Protein AF-A0A365N4B1-F1 (afdb_monomer_lite)

pLDDT: mean 78.3, std 15.32, range [31.58, 97.0]

Radius of gyration: 23.4 Å; chains: 1; bounding box: 69×42×75 Å

Organism: Gibberella intermedia (NCBI:txid948311)

Structure (mmCIF, N/CA/C/O backbone):
data_AF-A0A365N4B1-F1
#
_entry.id   AF-A0A365N4B1-F1
#
loop_
_atom_site.group_PDB
_atom_site.id
_atom_site.type_symbol
_atom_site.label_atom_id
_atom_site.label_alt_id
_atom_site.label_comp_id
_atom_site.label_asym_id
_atom_site.label_entity_id
_atom_site.label_seq_id
_atom_site.pdbx_PDB_ins_code
_atom_site.Cartn_x
_atom_site.Cartn_y
_atom_site.Cartn_z
_atom_site.occupancy
_atom_site.B_iso_or_equiv
_atom_site.auth_seq_id
_atom_site.auth_comp_id
_atom_site.auth_asym_id
_atom_site.auth_atom_id
_atom_site.pdbx_PDB_model_num
ATOM 1 N N . MET A 1 1 ? 46.846 -11.591 -18.114 1.00 37.56 1 MET A N 1
ATOM 2 C CA . MET A 1 1 ? 45.787 -10.660 -17.683 1.00 37.56 1 MET A CA 1
ATOM 3 C C . MET A 1 1 ? 44.815 -11.480 -16.876 1.00 37.56 1 MET A C 1
ATOM 5 O O . MET A 1 1 ? 44.072 -12.260 -17.460 1.00 37.56 1 MET A O 1
ATOM 9 N N . ASP A 1 2 ? 44.918 -11.393 -15.555 1.00 31.58 2 ASP A N 1
ATOM 10 C CA . ASP A 1 2 ? 44.015 -12.100 -14.660 1.00 31.58 2 ASP A CA 1
ATOM 11 C C . ASP A 1 2 ? 42.599 -11.583 -14.878 1.00 31.58 2 ASP A C 1
ATOM 13 O O . ASP A 1 2 ? 42.337 -10.380 -14.804 1.00 31.58 2 ASP A O 1
ATOM 17 N N . ALA A 1 3 ? 41.700 -12.505 -15.210 1.00 41.34 3 ALA A N 1
ATOM 18 C CA . ALA A 1 3 ? 40.280 -12.244 -15.245 1.00 41.34 3 ALA A CA 1
ATOM 19 C C . ALA A 1 3 ? 39.868 -11.837 -13.829 1.00 41.34 3 ALA A C 1
ATOM 21 O O . ALA A 1 3 ? 39.711 -12.684 -12.950 1.00 41.34 3 ALA A O 1
ATOM 22 N N . VAL A 1 4 ? 39.733 -10.529 -13.600 1.00 43.59 4 VAL A N 1
ATOM 23 C CA . VAL A 1 4 ? 39.029 -9.999 -12.437 1.00 43.59 4 VAL A CA 1
ATOM 24 C C . VAL A 1 4 ? 37.691 -10.717 -12.424 1.00 43.59 4 VAL A C 1
ATOM 26 O O . VAL A 1 4 ? 36.878 -10.553 -13.334 1.00 43.59 4 VAL A O 1
ATOM 29 N N . LEU A 1 5 ? 37.504 -11.585 -11.436 1.00 43.28 5 LEU A N 1
ATOM 30 C CA . LEU A 1 5 ? 36.258 -12.286 -11.206 1.00 43.28 5 LEU A CA 1
ATOM 31 C C . LEU A 1 5 ? 35.250 -11.205 -10.818 1.00 43.28 5 LEU A C 1
ATOM 33 O O . LEU A 1 5 ? 35.145 -10.832 -9.651 1.00 43.28 5 LEU A O 1
ATOM 37 N N . VAL A 1 6 ? 34.596 -10.607 -11.816 1.00 56.00 6 VAL A N 1
ATOM 38 C CA . VAL A 1 6 ? 33.588 -9.575 -11.595 1.00 56.00 6 VAL A CA 1
ATOM 39 C C . VAL A 1 6 ? 32.489 -10.247 -10.793 1.00 56.00 6 VAL A C 1
ATOM 41 O O . VAL A 1 6 ? 31.736 -11.080 -11.304 1.00 56.00 6 VAL A O 1
ATOM 44 N N . ARG A 1 7 ? 32.459 -9.951 -9.493 1.00 67.06 7 ARG A N 1
ATOM 45 C CA . ARG A 1 7 ? 31.455 -10.471 -8.579 1.00 67.06 7 ARG A CA 1
ATOM 46 C C . ARG A 1 7 ? 30.110 -9.967 -9.081 1.00 67.06 7 ARG A C 1
ATOM 48 O O . ARG A 1 7 ? 29.818 -8.781 -8.958 1.00 67.06 7 ARG A O 1
ATOM 55 N N . ARG A 1 8 ? 29.323 -10.859 -9.685 1.00 76.62 8 ARG A N 1
ATOM 56 C CA . ARG A 1 8 ? 27.976 -10.516 -10.142 1.00 76.62 8 ARG A CA 1
ATOM 57 C C . ARG A 1 8 ? 27.141 -10.064 -8.943 1.00 76.62 8 ARG A C 1
ATOM 59 O O . ARG A 1 8 ? 27.204 -10.688 -7.880 1.00 76.62 8 ARG A O 1
ATOM 66 N N . ILE A 1 9 ? 26.387 -8.991 -9.128 1.00 79.75 9 ILE A N 1
ATOM 67 C CA . ILE A 1 9 ? 25.544 -8.353 -8.112 1.00 79.75 9 ILE A CA 1
ATOM 68 C C . ILE A 1 9 ? 24.080 -8.755 -8.306 1.00 79.75 9 ILE A C 1
ATOM 70 O O . ILE A 1 9 ? 23.677 -9.144 -9.401 1.00 79.75 9 ILE A O 1
ATOM 74 N N . MET A 1 10 ? 23.269 -8.680 -7.253 1.00 77.94 10 MET A N 1
ATOM 75 C CA . MET A 1 10 ? 21.819 -8.870 -7.383 1.00 77.94 10 MET A CA 1
ATOM 76 C C . MET A 1 10 ? 21.198 -7.688 -8.142 1.00 77.94 10 MET A C 1
ATOM 78 O O . MET A 1 10 ? 21.725 -6.579 -8.089 1.00 77.94 10 MET A O 1
ATOM 82 N N . SER A 1 11 ? 20.067 -7.895 -8.822 1.00 76.19 11 SER A N 1
ATOM 83 C CA . SER A 1 11 ? 19.410 -6.844 -9.623 1.00 76.19 11 SER A CA 1
ATOM 84 C C . SER A 1 11 ? 19.110 -5.570 -8.825 1.00 76.19 11 SER A C 1
ATOM 86 O O . SER A 1 11 ? 19.412 -4.476 -9.284 1.00 76.19 11 SER A O 1
ATOM 88 N N . HIS A 1 12 ? 18.601 -5.702 -7.597 1.00 72.44 12 HIS A N 1
ATOM 89 C CA . HIS A 1 12 ? 18.324 -4.565 -6.713 1.00 72.44 12 HIS A CA 1
ATOM 90 C C . HIS A 1 12 ? 19.597 -3.831 -6.259 1.00 72.44 12 HIS A C 1
ATOM 92 O O . HIS A 1 12 ? 19.533 -2.674 -5.864 1.00 72.44 12 HIS A O 1
ATOM 98 N N . GLN A 1 13 ? 20.770 -4.471 -6.323 1.00 78.12 13 GLN A N 1
ATOM 99 C CA . GLN A 1 13 ? 22.031 -3.833 -5.937 1.00 78.12 13 GLN A CA 1
ATOM 100 C C . GLN A 1 13 ? 22.579 -2.914 -7.025 1.00 78.12 13 GLN A C 1
ATOM 102 O O . GLN A 1 13 ? 23.412 -2.066 -6.723 1.00 78.12 13 GLN A O 1
ATOM 107 N N . VAL A 1 14 ? 22.115 -3.060 -8.270 1.00 77.44 14 VAL A N 1
ATOM 108 C CA . VAL A 1 14 ? 22.527 -2.222 -9.407 1.00 77.44 14 VAL A CA 1
ATOM 109 C C . VAL A 1 14 ? 22.299 -0.746 -9.104 1.00 77.44 14 VAL A C 1
ATOM 111 O O . VAL A 1 14 ? 23.121 0.091 -9.462 1.00 77.44 14 VAL A O 1
ATOM 114 N N . PHE A 1 15 ? 21.238 -0.440 -8.361 1.00 74.00 15 PHE A N 1
ATOM 115 C CA . PHE A 1 15 ? 20.851 0.927 -8.041 1.00 74.00 15 PHE A CA 1
ATOM 116 C C . PHE A 1 15 ? 21.789 1.622 -7.054 1.00 74.00 15 PHE A C 1
ATOM 118 O O . PHE A 1 15 ? 21.894 2.842 -7.074 1.00 74.00 15 PHE A O 1
ATOM 125 N N . PHE A 1 16 ? 22.567 0.870 -6.265 1.00 71.62 16 PHE A N 1
ATOM 126 C CA . PHE A 1 16 ? 23.657 1.456 -5.474 1.00 71.62 16 PHE A CA 1
ATOM 127 C C . PHE A 1 16 ? 24.816 1.959 -6.345 1.00 71.62 16 PHE A C 1
ATOM 129 O O . PHE A 1 16 ? 25.652 2.723 -5.868 1.00 71.62 16 PHE A O 1
ATOM 136 N N . PHE A 1 17 ? 24.883 1.530 -7.609 1.00 68.56 17 PHE A N 1
ATOM 137 C CA . PHE A 1 17 ? 25.895 1.958 -8.575 1.00 68.56 17 PHE A CA 1
ATOM 138 C C . PHE A 1 17 ? 25.378 3.036 -9.536 1.00 68.56 17 PHE A C 1
ATOM 140 O O . PHE A 1 17 ? 26.182 3.669 -10.219 1.00 68.56 17 PHE A O 1
ATOM 147 N N . THR A 1 18 ? 24.066 3.282 -9.571 1.00 67.19 18 THR A N 1
ATOM 148 C CA . THR A 1 18 ? 23.452 4.370 -10.337 1.00 67.19 18 THR A CA 1
ATOM 149 C C . THR A 1 18 ? 23.234 5.582 -9.435 1.00 67.19 18 THR A C 1
ATOM 151 O O . THR A 1 18 ? 22.136 5.813 -8.942 1.00 67.19 18 THR A O 1
ATOM 154 N N . ASP A 1 19 ? 24.300 6.340 -9.185 1.00 59.81 19 ASP A N 1
ATOM 155 C CA . ASP A 1 19 ? 24.202 7.668 -8.563 1.00 59.81 19 ASP A CA 1
ATOM 156 C C . ASP A 1 19 ? 23.613 8.675 -9.578 1.00 59.81 19 ASP A C 1
ATOM 158 O O . ASP A 1 19 ? 23.829 8.538 -10.789 1.00 59.81 19 ASP A O 1
ATOM 162 N N . ASP A 1 20 ? 22.965 9.743 -9.104 1.00 61.12 20 ASP A N 1
ATOM 163 C CA . ASP A 1 20 ? 22.425 10.861 -9.910 1.00 61.12 20 ASP A CA 1
ATOM 164 C C . ASP A 1 20 ? 23.502 11.586 -10.743 1.00 61.12 20 ASP A C 1
ATOM 166 O O . ASP A 1 20 ? 23.227 12.446 -11.585 1.00 61.12 20 ASP A O 1
ATOM 170 N N . LYS A 1 21 ? 24.770 11.223 -10.536 1.00 55.75 21 LYS A N 1
ATOM 171 C CA . LYS A 1 21 ? 25.913 11.648 -11.345 1.00 55.75 21 LYS A CA 1
ATOM 172 C C . LYS A 1 21 ? 25.878 11.100 -12.774 1.00 55.75 21 LYS A C 1
ATOM 174 O O . LYS A 1 21 ? 26.460 11.729 -13.661 1.00 55.75 21 LYS A O 1
ATOM 179 N N . PHE A 1 22 ? 25.204 9.976 -13.030 1.00 64.44 22 PHE A N 1
ATOM 180 C CA . PHE A 1 22 ? 25.040 9.437 -14.382 1.00 64.44 22 PHE A CA 1
ATOM 181 C C . PHE A 1 22 ? 23.903 10.165 -15.111 1.00 64.44 22 PHE A C 1
ATOM 183 O O . PHE A 1 22 ? 22.745 9.752 -15.098 1.00 64.44 22 PHE A O 1
ATOM 190 N N . LYS A 1 23 ? 24.251 11.277 -15.770 1.00 71.06 23 LYS A N 1
ATOM 191 C CA . LYS A 1 23 ? 23.331 12.106 -16.568 1.00 71.06 23 LYS A CA 1
ATOM 192 C C . LYS A 1 23 ? 23.014 11.475 -17.930 1.00 71.06 23 LYS A C 1
ATOM 194 O O . LYS A 1 23 ? 23.326 12.045 -18.976 1.00 71.06 23 LYS A O 1
ATOM 199 N N . CYS A 1 24 ? 22.435 10.280 -17.918 1.00 81.38 24 CYS A N 1
ATOM 200 C CA . CYS A 1 24 ? 21.959 9.608 -19.123 1.00 81.38 24 CYS A CA 1
ATOM 201 C C . CYS A 1 24 ? 20.791 10.382 -19.752 1.00 81.38 24 CYS A C 1
ATOM 203 O O . CYS A 1 24 ? 19.941 10.915 -19.042 1.00 81.38 24 CYS A O 1
ATOM 205 N N . SER A 1 25 ? 20.729 10.428 -21.086 1.00 84.06 25 SER A N 1
ATOM 206 C CA . SER A 1 25 ? 19.616 11.070 -21.802 1.00 84.06 25 SER A CA 1
ATOM 207 C C . SER A 1 25 ? 18.307 10.288 -21.677 1.00 84.06 25 SER A C 1
ATOM 209 O O . SER A 1 25 ? 17.237 10.887 -21.757 1.00 84.06 25 SER A O 1
ATOM 211 N N . ARG A 1 26 ? 18.390 8.966 -21.481 1.00 87.94 26 ARG A N 1
ATOM 212 C CA . ARG A 1 26 ? 17.247 8.083 -21.235 1.00 87.94 26 ARG A CA 1
ATOM 213 C C . ARG A 1 26 ? 17.421 7.391 -19.876 1.00 87.94 26 ARG A C 1
ATOM 215 O O . ARG A 1 26 ? 18.538 6.950 -19.587 1.00 87.94 26 ARG A O 1
ATOM 222 N N . PRO A 1 27 ? 16.377 7.286 -19.036 1.00 88.44 27 PRO A N 1
ATOM 223 C CA . PRO A 1 27 ? 16.503 6.673 -17.712 1.00 88.44 27 PRO A CA 1
ATOM 224 C C . PRO A 1 27 ? 16.974 5.211 -17.757 1.00 88.44 27 PRO A C 1
ATOM 226 O O . PRO A 1 27 ? 17.784 4.801 -16.929 1.00 88.44 27 PRO A O 1
ATOM 229 N N . GLU A 1 28 ? 16.532 4.438 -18.752 1.00 90.50 28 GLU A N 1
ATOM 230 C CA . GLU A 1 28 ? 16.897 3.029 -18.929 1.00 90.50 28 GLU A CA 1
ATOM 231 C C . GLU A 1 28 ? 18.404 2.808 -19.178 1.00 90.50 28 GLU A C 1
ATOM 233 O O . GLU A 1 28 ? 18.963 1.793 -18.750 1.00 90.50 28 GLU A O 1
ATOM 238 N N . ASP A 1 29 ? 19.102 3.789 -19.764 1.00 89.50 29 ASP A N 1
ATOM 239 C CA . ASP A 1 29 ? 20.543 3.702 -20.043 1.00 89.50 29 ASP A CA 1
ATOM 240 C C . ASP A 1 29 ? 21.393 3.651 -18.766 1.00 89.50 29 ASP A C 1
ATOM 242 O O . ASP A 1 29 ? 22.483 3.070 -18.780 1.00 89.50 29 ASP A O 1
ATOM 246 N N . LYS A 1 30 ? 20.883 4.186 -17.642 1.00 85.75 30 LYS A N 1
ATOM 247 C CA . LYS A 1 30 ? 21.542 4.092 -16.325 1.00 85.75 30 LYS A CA 1
ATOM 248 C C . LYS A 1 30 ? 21.751 2.631 -15.912 1.00 85.75 30 LYS A C 1
ATOM 250 O O . LYS A 1 30 ? 22.710 2.313 -15.216 1.00 85.75 30 LYS A O 1
ATOM 255 N N . ILE A 1 31 ? 20.867 1.740 -16.363 1.00 87.81 31 ILE A N 1
ATOM 256 C CA . ILE A 1 31 ? 20.860 0.319 -16.010 1.00 87.81 31 ILE A CA 1
ATOM 257 C C . ILE A 1 31 ? 21.409 -0.550 -17.138 1.00 87.81 31 ILE A C 1
ATOM 259 O O . ILE A 1 31 ? 22.093 -1.535 -16.861 1.00 87.81 31 ILE A O 1
ATOM 263 N N . TYR A 1 32 ? 21.170 -0.198 -18.405 1.00 90.19 32 TYR A N 1
ATOM 264 C CA . TYR A 1 32 ? 21.623 -0.997 -19.549 1.00 90.19 32 TYR A CA 1
ATOM 265 C C . TYR A 1 32 ? 23.134 -1.240 -19.571 1.00 90.19 32 TYR A C 1
ATOM 267 O O . TYR A 1 32 ? 23.562 -2.361 -19.855 1.00 90.19 32 TYR A O 1
ATOM 275 N N . GLY A 1 33 ? 23.941 -0.255 -19.167 1.00 84.12 33 GLY A N 1
ATOM 276 C CA . GLY A 1 33 ? 25.392 -0.426 -19.024 1.00 84.12 33 GLY A CA 1
ATOM 277 C C . GLY A 1 33 ? 25.817 -1.397 -17.911 1.00 84.12 33 GLY A C 1
ATOM 278 O O . GLY A 1 33 ? 26.946 -1.883 -17.917 1.00 84.12 33 GLY A O 1
ATOM 279 N N . LEU A 1 34 ? 24.920 -1.708 -16.972 1.00 85.88 34 LEU A N 1
ATOM 280 C CA . LEU A 1 34 ? 25.184 -2.525 -15.785 1.00 85.88 34 LEU A CA 1
ATOM 281 C C . LEU A 1 34 ? 24.572 -3.933 -15.872 1.00 85.88 34 LEU A C 1
ATOM 283 O O . LEU A 1 34 ? 24.912 -4.785 -15.051 1.00 85.88 34 LEU A O 1
ATOM 287 N N . LEU A 1 35 ? 23.737 -4.226 -16.880 1.00 88.00 35 LEU A N 1
ATOM 288 C CA . LEU A 1 35 ? 23.128 -5.553 -17.085 1.00 88.00 35 LEU A CA 1
ATOM 289 C C . LEU A 1 35 ? 24.138 -6.720 -17.070 1.00 88.00 35 LEU A C 1
ATOM 291 O O . LEU A 1 35 ? 23.807 -7.760 -16.492 1.00 88.00 35 LEU A O 1
ATOM 295 N N . PRO A 1 36 ? 25.365 -6.598 -17.633 1.00 87.19 36 PRO A N 1
ATOM 296 C CA . PRO A 1 36 ? 26.358 -7.676 -17.577 1.00 87.19 36 PRO A CA 1
ATOM 297 C C . PRO A 1 36 ? 26.852 -8.005 -16.160 1.00 87.19 36 PRO A C 1
ATOM 299 O O . PRO A 1 36 ? 27.373 -9.098 -15.930 1.00 87.19 36 PRO A O 1
ATOM 302 N N . LEU A 1 37 ? 26.703 -7.073 -15.213 1.00 85.38 37 LEU A N 1
ATOM 303 C CA . LEU A 1 37 ? 27.089 -7.253 -13.812 1.00 85.38 37 LEU A CA 1
ATOM 304 C C . LEU A 1 37 ? 26.010 -7.988 -13.010 1.00 85.38 37 LEU A C 1
ATOM 306 O O . LEU A 1 37 ? 26.301 -8.500 -11.930 1.00 85.38 37 LEU A O 1
ATOM 310 N N . ILE A 1 38 ? 24.778 -8.059 -13.518 1.00 86.31 38 ILE A N 1
ATOM 311 C CA . ILE A 1 38 ? 23.646 -8.658 -12.812 1.00 86.31 38 ILE A CA 1
ATOM 312 C C . ILE A 1 38 ? 23.759 -10.184 -12.825 1.00 86.31 38 ILE A C 1
ATOM 314 O O . ILE A 1 38 ? 23.953 -10.828 -13.860 1.00 86.31 38 ILE A O 1
ATOM 318 N N . LYS A 1 39 ? 23.586 -10.790 -11.650 1.00 86.31 39 LYS A N 1
ATOM 319 C CA . LYS A 1 39 ? 23.318 -12.217 -11.511 1.00 86.31 39 LYS A CA 1
ATOM 320 C C . LYS A 1 39 ? 21.830 -12.467 -11.768 1.00 86.31 39 LYS A C 1
ATOM 322 O O . LYS A 1 39 ? 21.017 -12.358 -10.855 1.00 86.31 39 LYS A O 1
ATOM 327 N N . TRP A 1 40 ? 21.500 -12.800 -13.010 1.00 83.50 40 TRP A N 1
ATOM 328 C CA . TRP A 1 40 ? 20.150 -13.200 -13.411 1.00 83.50 40 TRP A CA 1
ATOM 329 C C . TRP A 1 40 ? 19.747 -14.525 -12.756 1.00 83.50 40 TRP A C 1
ATOM 331 O O . TRP A 1 40 ? 20.593 -15.403 -12.554 1.00 83.50 40 TRP A O 1
ATOM 341 N N . ARG A 1 41 ? 18.467 -14.650 -12.397 1.00 79.31 41 ARG A N 1
ATOM 342 C CA . ARG A 1 41 ? 17.904 -15.869 -11.802 1.00 79.31 41 ARG A CA 1
ATOM 343 C C . ARG A 1 41 ? 17.859 -17.001 -12.831 1.00 79.31 41 ARG A C 1
ATOM 345 O O . ARG A 1 41 ? 17.562 -16.769 -14.000 1.00 79.31 41 ARG A O 1
ATOM 352 N N . ASP A 1 42 ? 18.084 -18.234 -12.380 1.00 71.12 42 ASP A N 1
ATOM 353 C CA . ASP A 1 42 ? 17.893 -19.418 -13.221 1.00 71.12 42 ASP A CA 1
ATOM 354 C C . ASP A 1 42 ? 16.443 -19.443 -13.746 1.00 71.12 42 ASP A C 1
ATOM 356 O O . ASP A 1 42 ? 15.495 -19.289 -12.972 1.00 71.12 42 ASP A O 1
ATOM 360 N N . ASN A 1 43 ? 16.278 -19.609 -15.062 1.00 72.19 43 ASN A N 1
ATOM 361 C CA . ASN A 1 43 ? 15.015 -19.517 -15.820 1.00 72.19 43 ASN A CA 1
ATOM 362 C C . ASN A 1 43 ? 14.487 -18.104 -16.135 1.00 72.19 43 ASN A C 1
ATOM 364 O O . ASN A 1 43 ? 13.451 -17.997 -16.787 1.00 72.19 43 ASN A O 1
ATOM 368 N N . PHE A 1 44 ? 15.195 -17.034 -15.762 1.00 74.31 44 PHE A N 1
ATOM 369 C CA . PHE A 1 44 ? 14.903 -15.682 -16.251 1.00 74.31 44 PHE A CA 1
ATOM 370 C C . PHE A 1 44 ? 15.978 -15.256 -17.256 1.00 74.31 44 PHE A C 1
ATOM 372 O O . PHE A 1 44 ? 17.145 -15.116 -16.876 1.00 74.31 44 PHE A O 1
ATOM 379 N N . PRO A 1 45 ? 15.635 -15.069 -18.546 1.00 77.00 45 PRO A N 1
ATOM 380 C CA . PRO A 1 45 ? 16.621 -14.657 -19.531 1.00 77.00 45 PRO A CA 1
ATOM 381 C C . PRO A 1 45 ? 17.164 -13.263 -19.182 1.00 77.00 45 PRO A C 1
ATOM 383 O O . PRO A 1 45 ? 16.398 -12.400 -18.746 1.00 77.00 45 PRO A O 1
ATOM 386 N N . PRO A 1 46 ? 18.469 -13.009 -19.393 1.00 83.19 46 PRO A N 1
ATOM 387 C CA . PRO A 1 46 ? 19.020 -11.672 -19.256 1.00 83.19 46 PRO A CA 1
ATOM 388 C C . PRO A 1 46 ? 18.255 -10.675 -20.122 1.00 83.19 46 PRO A C 1
ATOM 390 O O . PRO A 1 46 ? 18.032 -10.918 -21.314 1.00 83.19 46 PRO A O 1
ATOM 393 N N . VAL A 1 47 ? 17.892 -9.540 -19.529 1.00 86.31 47 VAL A N 1
ATOM 394 C CA . VAL A 1 47 ? 17.256 -8.445 -20.264 1.00 86.31 47 VAL A CA 1
ATOM 395 C C . VAL A 1 47 ? 18.222 -7.930 -21.329 1.00 86.31 47 VAL A C 1
ATOM 397 O O . VAL A 1 47 ? 19.427 -7.812 -21.095 1.00 86.31 47 VAL A O 1
ATOM 400 N N . ARG A 1 48 ? 17.691 -7.620 -22.513 1.00 87.94 48 ARG A N 1
ATOM 401 C CA . ARG A 1 48 ? 18.429 -6.928 -23.574 1.00 87.94 48 ARG A CA 1
ATOM 402 C C . ARG A 1 48 ? 17.987 -5.464 -23.624 1.00 87.94 48 ARG A C 1
ATOM 404 O O . ARG A 1 48 ? 16.805 -5.208 -23.407 1.00 87.94 48 ARG A O 1
ATOM 411 N N . PRO A 1 49 ? 18.894 -4.520 -23.927 1.00 91.50 49 PRO A N 1
ATOM 412 C CA . PRO A 1 49 ? 18.516 -3.129 -24.148 1.00 91.50 49 PRO A CA 1
ATOM 413 C C . PRO A 1 49 ? 17.441 -3.002 -25.234 1.00 91.50 49 PRO A C 1
ATOM 415 O O . PRO A 1 49 ? 17.605 -3.532 -26.336 1.00 91.50 49 PRO A O 1
ATOM 418 N N . VAL A 1 50 ? 16.352 -2.304 -24.919 1.00 90.38 50 VAL A N 1
ATOM 419 C CA . VAL A 1 50 ? 15.230 -2.009 -25.820 1.00 90.38 50 VAL A CA 1
ATOM 420 C C . VAL A 1 50 ? 14.821 -0.546 -25.650 1.00 90.38 50 VAL A C 1
ATOM 422 O O . VAL A 1 50 ? 15.029 0.040 -24.600 1.00 90.38 50 VAL A O 1
ATOM 425 N N . TYR A 1 51 ? 14.267 0.079 -26.689 1.00 89.06 51 TYR A N 1
ATOM 426 C CA . TYR A 1 51 ? 14.115 1.543 -26.727 1.00 89.06 51 TYR A CA 1
ATOM 427 C C . TYR A 1 51 ? 12.746 2.016 -27.241 1.00 89.06 51 TYR A C 1
ATOM 429 O O . TYR A 1 51 ? 12.658 2.986 -27.997 1.00 89.06 51 TYR A O 1
ATOM 437 N N . HIS A 1 52 ? 11.672 1.339 -26.837 1.00 88.38 52 HIS A N 1
ATOM 438 C CA . HIS A 1 52 ? 10.288 1.743 -27.122 1.00 88.38 52 HIS A CA 1
ATOM 439 C C . HIS A 1 52 ? 9.692 2.576 -25.971 1.00 88.38 52 HIS A C 1
ATOM 441 O O . HIS A 1 52 ? 10.302 2.749 -24.919 1.00 88.38 52 HIS A O 1
ATOM 447 N N . ASN A 1 53 ? 8.465 3.072 -26.150 1.00 83.06 53 ASN A N 1
ATOM 448 C CA . ASN A 1 53 ? 7.805 4.003 -25.223 1.00 83.06 53 ASN A CA 1
ATOM 449 C C . ASN A 1 53 ? 7.545 3.454 -23.805 1.00 83.06 53 ASN A C 1
ATOM 451 O O . ASN A 1 53 ? 7.203 4.230 -22.920 1.00 83.06 53 ASN A O 1
ATOM 455 N N . ALA A 1 54 ? 7.664 2.141 -23.597 1.00 85.31 54 ALA A N 1
ATOM 456 C CA . ALA A 1 54 ? 7.449 1.471 -22.310 1.00 85.31 54 ALA A CA 1
ATOM 457 C C . ALA A 1 54 ? 8.736 0.841 -21.750 1.00 85.31 54 ALA A C 1
ATOM 459 O O . ALA A 1 54 ? 8.678 0.109 -20.768 1.00 85.31 54 ALA A O 1
ATOM 460 N N . ALA A 1 55 ? 9.896 1.109 -22.363 1.00 89.75 55 ALA A N 1
ATOM 461 C CA . ALA A 1 55 ? 11.144 0.410 -22.055 1.00 89.75 55 ALA A CA 1
ATOM 462 C C . ALA A 1 55 ? 11.544 0.512 -20.575 1.00 89.75 55 ALA A C 1
ATOM 464 O O . ALA A 1 55 ? 12.001 -0.469 -19.993 1.00 89.75 55 ALA A O 1
ATOM 465 N N . THR A 1 56 ? 11.334 1.671 -19.941 1.00 90.81 56 THR A N 1
ATOM 466 C CA . THR A 1 56 ? 11.584 1.850 -18.502 1.00 90.81 56 THR A CA 1
ATOM 467 C C . THR A 1 56 ? 10.643 1.002 -17.652 1.00 90.81 56 THR A C 1
ATOM 469 O O . THR A 1 56 ? 11.088 0.376 -16.694 1.00 90.81 56 THR A O 1
ATOM 472 N N . PHE A 1 57 ? 9.363 0.929 -18.017 1.00 89.50 57 PHE A N 1
ATOM 473 C CA . PHE A 1 57 ? 8.361 0.147 -17.298 1.00 89.50 57 PHE A CA 1
ATOM 474 C C . PHE A 1 57 ? 8.642 -1.357 -17.395 1.00 89.50 57 PHE A C 1
ATOM 476 O O . PHE A 1 57 ? 8.682 -2.044 -16.377 1.00 89.50 57 PHE A O 1
ATOM 483 N N . ASP A 1 58 ? 8.932 -1.856 -18.597 1.00 87.50 58 ASP A N 1
ATOM 484 C CA . ASP A 1 58 ? 9.265 -3.267 -18.817 1.00 87.50 58 ASP A CA 1
ATOM 485 C C . ASP A 1 58 ? 10.571 -3.658 -18.126 1.00 87.50 58 ASP A C 1
ATOM 487 O O . ASP A 1 58 ? 10.668 -4.727 -17.520 1.00 87.50 58 ASP A O 1
ATOM 491 N N . LEU A 1 59 ? 11.559 -2.760 -18.132 1.00 90.00 59 LEU A N 1
ATOM 492 C CA . LEU A 1 59 ? 12.792 -2.947 -17.381 1.00 90.00 59 LEU A CA 1
ATOM 493 C C . LEU A 1 59 ? 12.531 -3.001 -15.869 1.00 90.00 59 LEU A C 1
ATOM 495 O O . LEU A 1 59 ? 13.079 -3.874 -15.197 1.00 90.00 59 LEU A O 1
ATOM 499 N N . ALA A 1 60 ? 11.679 -2.125 -15.328 1.00 90.19 60 ALA A N 1
ATOM 500 C CA . ALA A 1 60 ? 11.306 -2.158 -13.916 1.00 90.19 60 ALA A CA 1
ATOM 501 C C . ALA A 1 60 ? 10.634 -3.484 -13.547 1.00 90.19 60 ALA A C 1
ATOM 503 O O . ALA A 1 60 ? 11.075 -4.141 -12.602 1.00 90.19 60 ALA A O 1
ATOM 504 N N . LYS A 1 61 ? 9.638 -3.923 -14.333 1.00 87.94 61 LYS A N 1
ATOM 505 C CA . LYS A 1 61 ? 8.985 -5.228 -14.153 1.00 87.94 61 LYS A CA 1
ATOM 506 C C . LYS A 1 61 ? 10.023 -6.349 -14.146 1.00 87.94 61 LYS A C 1
ATOM 508 O O . LYS A 1 61 ? 10.103 -7.095 -13.172 1.00 87.94 61 LYS A O 1
ATOM 513 N N . ALA A 1 62 ? 10.886 -6.412 -15.159 1.00 86.31 62 ALA A N 1
ATOM 514 C CA . ALA A 1 62 ? 11.897 -7.458 -15.284 1.00 86.31 62 ALA A CA 1
ATOM 515 C C . ALA A 1 62 ? 12.899 -7.492 -14.115 1.00 86.31 62 ALA A C 1
ATOM 517 O O . ALA A 1 62 ? 13.333 -8.576 -13.717 1.00 86.31 62 ALA A O 1
ATOM 518 N N . LEU A 1 63 ? 13.264 -6.333 -13.552 1.00 86.75 63 LEU A N 1
ATOM 519 C CA . LEU A 1 63 ? 14.169 -6.228 -12.401 1.00 86.75 63 LEU A CA 1
ATOM 520 C C . LEU A 1 63 ? 13.494 -6.629 -11.088 1.00 86.75 63 LEU A C 1
ATOM 522 O O . LEU A 1 63 ? 14.118 -7.336 -10.289 1.00 86.75 63 LEU A O 1
ATOM 526 N N . ILE A 1 64 ? 12.229 -6.237 -10.900 1.00 84.81 64 ILE A N 1
ATOM 527 C CA . ILE A 1 64 ? 11.378 -6.658 -9.778 1.00 84.81 64 ILE A CA 1
ATOM 528 C C . ILE A 1 64 ? 11.218 -8.190 -9.783 1.00 84.81 64 ILE A C 1
ATOM 530 O O . ILE A 1 64 ? 11.302 -8.820 -8.732 1.00 84.81 64 ILE A O 1
ATOM 534 N N . CYS A 1 65 ? 11.104 -8.806 -10.965 1.00 81.56 65 CYS A N 1
ATOM 535 C CA . CYS A 1 65 ? 10.957 -10.257 -11.137 1.00 81.56 65 CYS A CA 1
ATOM 536 C C . CYS A 1 65 ? 12.186 -11.093 -10.728 1.00 81.56 65 CYS A C 1
ATOM 538 O O . CYS A 1 65 ? 12.081 -12.312 -10.567 1.00 81.56 65 CYS A O 1
ATOM 540 N N . GLN A 1 66 ? 13.373 -10.489 -10.592 1.00 79.00 66 GLN A N 1
ATOM 541 C CA . GLN A 1 66 ? 14.624 -11.244 -10.408 1.00 79.00 66 GLN A CA 1
ATOM 542 C C . GLN A 1 66 ? 14.770 -11.910 -9.036 1.00 79.00 66 GLN A C 1
ATOM 544 O O . GLN A 1 66 ? 15.626 -12.779 -8.866 1.00 79.00 66 GLN A O 1
ATOM 549 N N . THR A 1 67 ? 13.972 -11.517 -8.046 1.00 74.25 67 THR A N 1
ATOM 550 C CA . THR A 1 67 ? 14.057 -12.055 -6.686 1.00 74.25 67 THR A CA 1
ATOM 551 C C . THR A 1 67 ? 12.667 -12.236 -6.088 1.00 74.25 67 THR A C 1
ATOM 553 O O . THR A 1 67 ? 11.786 -11.411 -6.291 1.00 74.25 67 THR A O 1
ATOM 556 N N . ASP A 1 68 ? 12.491 -13.304 -5.308 1.00 70.62 68 ASP A N 1
ATOM 557 C CA . ASP A 1 68 ? 11.292 -13.518 -4.474 1.00 70.62 68 ASP A CA 1
ATOM 558 C C . ASP A 1 68 ? 11.355 -12.704 -3.156 1.00 70.62 68 ASP A C 1
ATOM 560 O O . ASP A 1 68 ? 10.463 -12.722 -2.307 1.00 70.62 68 ASP A O 1
ATOM 564 N N . TRP A 1 69 ? 12.464 -11.998 -2.947 1.00 70.00 69 TRP A N 1
ATOM 565 C CA . TRP A 1 69 ? 12.770 -11.256 -1.733 1.00 70.00 69 TRP A CA 1
ATOM 566 C C . TRP A 1 69 ? 13.262 -9.879 -2.152 1.00 70.00 69 TRP A C 1
ATOM 568 O O . TRP A 1 69 ? 14.459 -9.692 -2.381 1.00 70.00 69 TRP A O 1
ATOM 578 N N . MET A 1 70 ? 12.323 -8.951 -2.329 1.00 77.50 70 MET A N 1
ATOM 579 C CA . MET A 1 70 ? 12.616 -7.541 -2.560 1.00 77.50 70 MET A CA 1
ATOM 580 C C . MET A 1 70 ? 11.935 -6.712 -1.477 1.00 77.50 70 MET A C 1
ATOM 582 O O . MET A 1 70 ? 10.745 -6.880 -1.204 1.00 77.50 70 MET A O 1
ATOM 586 N N . LYS A 1 71 ? 12.701 -5.838 -0.832 1.00 79.44 71 LYS A N 1
ATOM 587 C CA . LYS A 1 71 ? 12.179 -4.903 0.165 1.00 79.44 71 LYS A CA 1
ATOM 588 C C . LYS A 1 71 ? 11.450 -3.753 -0.540 1.00 79.44 71 LYS A C 1
ATOM 590 O O . LYS A 1 71 ? 11.876 -3.365 -1.625 1.00 79.44 71 LYS A O 1
ATOM 595 N N . PRO A 1 72 ? 10.433 -3.134 0.087 1.00 82.12 72 PRO A N 1
ATOM 596 C CA . PRO A 1 72 ? 9.740 -1.979 -0.488 1.00 82.12 72 PRO A CA 1
ATOM 597 C C . PRO A 1 72 ? 10.685 -0.879 -1.000 1.00 82.12 72 PRO A C 1
ATOM 599 O O . PRO A 1 72 ? 10.606 -0.504 -2.165 1.00 82.12 72 PRO A O 1
ATOM 602 N N . PHE A 1 73 ? 11.671 -0.480 -0.190 1.00 83.38 73 PHE A N 1
ATOM 603 C CA . PHE A 1 73 ? 12.702 0.496 -0.570 1.00 83.38 73 PHE A CA 1
ATOM 604 C C . PHE A 1 73 ? 13.485 0.121 -1.844 1.00 83.38 73 PHE A C 1
ATOM 606 O O . PHE A 1 73 ? 13.843 0.989 -2.630 1.00 83.38 73 PHE A O 1
ATOM 613 N N . GLU A 1 74 ? 13.750 -1.165 -2.090 1.00 85.38 74 GLU A N 1
ATOM 614 C CA . GLU A 1 74 ? 14.473 -1.594 -3.297 1.00 85.38 74 GLU A CA 1
ATOM 615 C C . GLU A 1 74 ? 13.619 -1.398 -4.558 1.00 85.38 74 GLU A C 1
ATOM 617 O O . GLU A 1 74 ? 14.150 -1.065 -5.617 1.00 85.38 74 GLU A O 1
ATOM 622 N N . ILE A 1 75 ? 12.295 -1.546 -4.434 1.00 86.81 75 ILE A N 1
ATOM 623 C CA . ILE A 1 75 ? 11.342 -1.246 -5.509 1.00 86.81 75 ILE A CA 1
ATOM 624 C C . ILE A 1 75 ? 11.287 0.263 -5.749 1.00 86.81 75 ILE A C 1
ATOM 626 O O . ILE A 1 75 ? 11.371 0.687 -6.897 1.00 86.81 75 ILE A O 1
ATOM 630 N N . GLU A 1 76 ? 11.229 1.081 -4.694 1.00 87.44 76 GLU A N 1
ATOM 631 C CA . GLU A 1 76 ? 11.315 2.545 -4.824 1.00 87.44 76 GLU A CA 1
ATOM 632 C C . GLU A 1 76 ? 12.612 2.969 -5.529 1.00 87.44 76 GLU A C 1
ATOM 634 O O . GLU A 1 76 ? 12.570 3.796 -6.437 1.00 87.44 76 GLU A O 1
ATOM 639 N N . CYS A 1 77 ? 13.756 2.348 -5.210 1.00 86.44 77 CYS A N 1
ATOM 640 C CA . CYS A 1 77 ? 15.015 2.603 -5.916 1.00 86.44 77 CYS A CA 1
ATOM 641 C C . CYS A 1 77 ? 14.940 2.273 -7.412 1.00 86.44 77 CYS A C 1
ATOM 643 O O . CYS A 1 77 ? 15.438 3.056 -8.222 1.00 86.44 77 CYS A O 1
ATOM 645 N N . ILE A 1 78 ? 14.316 1.145 -7.782 1.00 89.38 78 ILE A N 1
ATOM 646 C CA . ILE A 1 78 ? 14.097 0.773 -9.189 1.00 89.38 78 ILE A CA 1
ATOM 647 C C . ILE A 1 78 ? 13.298 1.863 -9.899 1.00 89.38 78 ILE A C 1
ATOM 649 O O . ILE A 1 78 ? 13.708 2.349 -10.955 1.00 89.38 78 ILE A O 1
ATOM 653 N N . LEU A 1 79 ? 12.159 2.245 -9.320 1.00 91.38 79 LEU A N 1
ATOM 654 C CA . LEU A 1 79 ? 11.259 3.214 -9.930 1.00 91.38 79 LEU A CA 1
ATOM 655 C C . LEU A 1 79 ? 11.908 4.598 -10.029 1.00 91.38 79 LEU A C 1
ATOM 657 O O . LEU A 1 79 ? 11.816 5.230 -11.079 1.00 91.38 79 LEU A O 1
ATOM 661 N N . ASN A 1 80 ? 12.613 5.035 -8.984 1.00 88.75 80 ASN A N 1
ATOM 662 C CA . ASN A 1 80 ? 13.294 6.325 -8.953 1.00 88.75 80 ASN A CA 1
ATOM 663 C C . ASN A 1 80 ? 14.408 6.404 -10.009 1.00 88.75 80 ASN A C 1
ATOM 665 O O . ASN A 1 80 ? 14.447 7.331 -10.816 1.00 88.75 80 ASN A O 1
ATOM 669 N N . ALA A 1 81 ? 15.272 5.387 -10.088 1.00 86.81 81 ALA A N 1
ATOM 670 C CA . ALA A 1 81 ? 16.357 5.362 -11.069 1.00 86.81 81 ALA A CA 1
ATOM 671 C C . ALA A 1 81 ? 15.844 5.393 -12.519 1.00 86.81 81 ALA A C 1
ATOM 673 O O . ALA A 1 81 ? 16.435 6.061 -13.374 1.00 86.81 81 ALA A O 1
ATOM 674 N N . LEU A 1 82 ? 14.723 4.712 -12.774 1.00 89.69 82 LEU A N 1
ATOM 675 C CA . LEU A 1 82 ? 14.048 4.660 -14.072 1.00 89.69 82 LEU A CA 1
ATOM 676 C C . LEU A 1 82 ? 13.072 5.825 -14.306 1.00 89.69 82 LEU A C 1
ATOM 678 O O . LEU A 1 82 ? 12.410 5.861 -15.344 1.00 89.69 82 LEU A O 1
ATOM 682 N N . GLU A 1 83 ? 13.000 6.781 -13.375 1.00 89.88 83 GLU A N 1
ATOM 683 C CA . GLU A 1 83 ? 12.129 7.963 -13.418 1.00 89.88 83 GLU A CA 1
ATOM 684 C C . GLU A 1 83 ? 10.637 7.613 -13.624 1.00 89.88 83 GLU A C 1
ATOM 686 O O . GLU A 1 83 ? 9.865 8.364 -14.231 1.00 89.88 83 GLU A O 1
ATOM 691 N N . ILE A 1 84 ? 10.214 6.455 -13.109 1.00 91.50 84 ILE A N 1
ATOM 692 C CA . ILE A 1 84 ? 8.824 5.992 -13.127 1.00 91.50 84 ILE A CA 1
ATOM 693 C C . ILE A 1 84 ? 8.108 6.613 -11.933 1.00 91.50 84 ILE A C 1
ATOM 695 O O . ILE A 1 84 ? 8.254 6.159 -10.810 1.00 91.50 84 ILE A O 1
ATOM 699 N N . CYS A 1 85 ? 7.315 7.643 -12.189 1.00 91.25 85 CYS A N 1
ATOM 700 C CA . CYS A 1 85 ? 6.594 8.419 -11.180 1.00 91.25 85 CYS A CA 1
ATOM 701 C C . CYS A 1 85 ? 5.115 8.569 -11.569 1.00 91.25 85 CYS A C 1
ATOM 703 O O . CYS A 1 85 ? 4.728 8.207 -12.686 1.00 91.25 85 CYS A O 1
ATOM 705 N N . TYR A 1 86 ? 4.295 9.179 -10.707 1.00 88.25 86 TYR A N 1
ATOM 706 C CA . TYR A 1 86 ? 2.867 9.412 -10.984 1.00 88.25 86 TYR A CA 1
ATOM 707 C C . TYR A 1 86 ? 2.616 10.224 -12.267 1.00 88.25 86 TYR A C 1
ATOM 709 O O . TYR A 1 86 ? 1.546 10.137 -12.859 1.00 88.25 86 TYR A O 1
ATOM 717 N N . ARG A 1 87 ? 3.591 11.021 -12.734 1.00 88.44 87 ARG A N 1
ATOM 718 C CA . ARG A 1 87 ? 3.478 11.810 -13.977 1.00 88.44 87 ARG A CA 1
ATOM 719 C C . ARG A 1 87 ? 3.720 10.995 -15.246 1.00 88.44 87 ARG A C 1
ATOM 721 O O . ARG A 1 87 ? 3.420 11.478 -16.340 1.00 88.44 87 ARG A O 1
ATOM 728 N N . ASN A 1 88 ? 4.268 9.787 -15.126 1.00 89.25 88 ASN A N 1
ATOM 729 C CA . ASN A 1 88 ? 4.484 8.901 -16.261 1.00 89.25 88 ASN A CA 1
ATOM 730 C C . ASN A 1 88 ? 3.128 8.527 -16.890 1.00 89.25 88 ASN A C 1
ATOM 732 O O . ASN A 1 88 ? 2.185 8.188 -16.175 1.00 89.25 88 ASN A O 1
ATOM 736 N N . SER A 1 89 ? 3.005 8.605 -18.219 1.00 87.94 89 SER A N 1
ATOM 737 C CA . SER A 1 89 ? 1.741 8.310 -18.910 1.00 87.94 89 SER A CA 1
ATOM 738 C C . SER A 1 89 ? 1.252 6.892 -18.629 1.00 87.94 89 SER A C 1
ATOM 740 O O . SER A 1 89 ? 0.096 6.731 -18.263 1.00 87.94 89 SER A O 1
ATOM 742 N N . TRP A 1 90 ? 2.146 5.899 -18.667 1.00 87.88 90 TRP A N 1
ATOM 743 C CA . TRP A 1 90 ? 1.801 4.508 -18.369 1.00 87.88 90 TRP A CA 1
ATOM 744 C C . TRP A 1 90 ? 1.295 4.329 -16.940 1.00 87.88 90 TRP A C 1
ATOM 746 O O . TRP A 1 90 ? 0.322 3.614 -16.725 1.00 87.88 90 TRP A O 1
ATOM 756 N N . MET A 1 91 ? 1.919 5.001 -15.966 1.00 90.56 91 MET A N 1
ATOM 757 C CA . MET A 1 91 ? 1.463 4.961 -14.574 1.00 90.56 91 MET A CA 1
ATOM 758 C C . MET A 1 91 ? 0.051 5.546 -14.440 1.00 90.56 91 MET A C 1
ATOM 760 O O . MET A 1 91 ? -0.809 4.926 -13.822 1.00 90.56 91 MET A O 1
ATOM 764 N N . ARG A 1 92 ? -0.219 6.704 -15.057 1.00 90.38 92 ARG A N 1
ATOM 765 C CA . ARG A 1 92 ? -1.553 7.329 -15.017 1.00 90.38 92 ARG A CA 1
ATOM 766 C C . ARG A 1 92 ? -2.616 6.475 -15.690 1.00 90.38 92 ARG A C 1
ATOM 768 O O . ARG A 1 92 ? -3.700 6.331 -15.134 1.00 90.38 92 ARG A O 1
ATOM 775 N N . ASP A 1 93 ? -2.299 5.894 -16.842 1.00 88.62 93 ASP A N 1
ATOM 776 C CA . ASP A 1 93 ? -3.219 5.020 -17.570 1.00 88.62 93 ASP A CA 1
ATOM 777 C C . ASP A 1 93 ? -3.536 3.766 -16.740 1.00 88.62 93 ASP A C 1
ATOM 779 O O . ASP A 1 93 ? -4.702 3.397 -16.592 1.00 88.62 93 ASP A O 1
ATOM 783 N N . LEU A 1 94 ? -2.523 3.160 -16.108 1.00 87.25 94 LEU A N 1
ATOM 784 C CA . LEU A 1 94 ? -2.698 2.037 -15.183 1.00 87.25 94 LEU A CA 1
ATOM 785 C C . LEU A 1 94 ? -3.574 2.401 -13.981 1.00 87.25 94 LEU A C 1
ATOM 787 O O . LEU A 1 94 ? -4.511 1.666 -13.668 1.00 87.25 94 LEU A O 1
ATOM 791 N N . ILE A 1 95 ? -3.309 3.534 -13.326 1.00 90.31 95 ILE A N 1
ATOM 792 C CA . ILE A 1 95 ? -4.109 4.006 -12.189 1.00 90.31 95 ILE A CA 1
ATOM 793 C C . ILE A 1 95 ? -5.556 4.258 -12.615 1.00 90.31 95 ILE A C 1
ATOM 795 O O . ILE A 1 95 ? -6.476 3.834 -11.915 1.00 90.31 95 ILE A O 1
ATOM 799 N N . ALA A 1 96 ? -5.774 4.908 -13.762 1.00 89.88 96 ALA A N 1
ATOM 800 C CA . ALA A 1 96 ? -7.107 5.196 -14.278 1.00 89.88 96 ALA A CA 1
ATOM 801 C C . ALA A 1 96 ? -7.893 3.909 -14.566 1.00 89.88 96 ALA A C 1
ATOM 803 O O . ALA A 1 96 ? -9.046 3.788 -14.151 1.00 89.88 96 ALA A O 1
ATOM 804 N N . MET A 1 97 ? -7.258 2.918 -15.204 1.00 86.94 97 MET A N 1
ATOM 805 C CA . MET A 1 97 ? -7.869 1.607 -15.448 1.00 86.94 97 MET A CA 1
ATOM 806 C C . MET A 1 97 ? -8.231 0.895 -14.140 1.00 86.94 97 MET A C 1
ATOM 808 O O . MET A 1 97 ? -9.375 0.471 -13.965 1.00 86.94 97 MET A O 1
ATOM 812 N N . ARG A 1 98 ? -7.282 0.814 -13.196 1.00 87.50 98 ARG A N 1
ATOM 813 C CA . ARG A 1 98 ? -7.479 0.164 -11.889 1.00 87.50 98 ARG A CA 1
ATOM 814 C C . ARG A 1 98 ? -8.538 0.872 -11.041 1.00 87.50 98 ARG A C 1
ATOM 816 O O . ARG A 1 98 ? -9.285 0.203 -10.336 1.00 87.50 98 ARG A O 1
ATOM 823 N N . SER A 1 99 ? -8.629 2.198 -11.129 1.00 88.81 99 SER A N 1
ATOM 824 C CA . SER A 1 99 ? -9.641 2.997 -10.425 1.00 88.81 99 SER A CA 1
ATOM 825 C C . SER A 1 99 ? -11.038 2.846 -11.024 1.00 88.81 99 SER A C 1
ATOM 827 O O . SER A 1 99 ? -12.028 2.952 -10.311 1.00 88.81 99 SER A O 1
ATOM 829 N N . GLY A 1 100 ? -11.136 2.569 -12.327 1.00 83.94 100 GLY A N 1
ATOM 830 C CA . GLY A 1 100 ? -12.406 2.311 -13.009 1.00 83.94 100 GLY A CA 1
ATOM 831 C C . GLY A 1 100 ? -12.986 0.915 -12.762 1.00 83.94 100 GLY A C 1
ATOM 832 O O . GLY A 1 100 ? -13.982 0.563 -13.388 1.00 83.94 100 GLY A O 1
ATOM 833 N N . GLY A 1 101 ? -12.352 0.092 -11.916 1.00 74.25 101 GLY A N 1
ATOM 834 C CA . GLY A 1 101 ? -12.753 -1.301 -11.689 1.00 74.25 101 GLY A CA 1
ATOM 835 C C . GLY A 1 101 ? -12.526 -2.211 -12.900 1.00 74.25 101 GLY A C 1
ATOM 836 O O . GLY A 1 101 ? -12.995 -3.348 -12.920 1.00 74.25 101 GLY A O 1
ATOM 837 N N . VAL A 1 102 ? -11.804 -1.730 -13.916 1.00 66.50 102 VAL A N 1
ATOM 838 C CA . VAL A 1 102 ? -11.452 -2.520 -15.091 1.00 66.50 102 VAL A CA 1
ATOM 839 C C . VAL A 1 102 ? -10.216 -3.334 -14.738 1.00 66.50 102 VAL A C 1
ATOM 841 O O . VAL A 1 102 ? -9.109 -2.808 -14.633 1.00 66.50 102 VAL A O 1
ATOM 844 N N . THR A 1 103 ? -10.396 -4.640 -14.564 1.00 57.47 103 THR A N 1
ATOM 845 C CA . THR A 1 103 ? -9.287 -5.583 -14.705 1.00 57.47 103 THR A CA 1
ATOM 846 C C . THR A 1 103 ? -9.031 -5.707 -16.206 1.00 57.47 103 THR A C 1
ATOM 848 O O . THR A 1 103 ? -9.935 -6.145 -16.925 1.00 57.47 103 THR A O 1
ATOM 851 N N . PRO A 1 104 ? -7.878 -5.261 -16.729 1.00 52.91 104 PRO A N 1
ATOM 852 C CA . PRO A 1 104 ? -7.568 -5.440 -18.135 1.00 52.91 104 PRO A CA 1
ATOM 853 C C . PRO A 1 104 ? -7.707 -6.924 -18.485 1.00 52.91 104 PRO A C 1
ATOM 855 O O . PRO A 1 104 ? -7.247 -7.785 -17.737 1.00 52.91 104 PRO A O 1
ATOM 858 N N . ARG A 1 105 ? -8.374 -7.230 -19.604 1.00 49.09 105 ARG A N 1
ATOM 859 C CA . ARG A 1 105 ? -8.437 -8.604 -20.141 1.00 49.09 105 ARG A CA 1
ATOM 860 C C . ARG A 1 105 ? -7.055 -9.157 -20.480 1.00 49.09 105 ARG A C 1
ATOM 862 O O . ARG A 1 105 ? -6.896 -10.365 -20.537 1.00 49.09 105 ARG A O 1
ATOM 869 N N . GLU A 1 106 ? -6.127 -8.245 -20.716 1.00 47.03 106 GLU A N 1
ATOM 870 C CA . GLU A 1 106 ? -4.700 -8.449 -20.826 1.00 47.03 106 GLU A CA 1
ATOM 871 C C . GLU A 1 106 ? -4.124 -7.342 -19.941 1.00 47.03 106 GLU A C 1
ATOM 873 O O . GLU A 1 106 ? -4.126 -6.171 -20.338 1.00 47.03 106 GLU A O 1
ATOM 878 N N . ASP A 1 107 ? -3.703 -7.648 -18.704 1.00 50.03 107 ASP A N 1
ATOM 879 C CA . ASP A 1 107 ? -2.719 -6.749 -18.086 1.00 50.03 107 ASP A CA 1
ATOM 880 C C . ASP A 1 107 ? -1.557 -6.655 -19.083 1.00 50.03 107 ASP A C 1
ATOM 882 O O . ASP A 1 107 ? -1.346 -7.586 -19.858 1.00 50.03 107 ASP A O 1
ATOM 886 N N . ILE A 1 108 ? -0.839 -5.531 -19.118 1.00 49.44 108 ILE A N 1
ATOM 887 C CA . ILE A 1 108 ? 0.318 -5.351 -20.005 1.00 49.44 108 ILE A CA 1
ATOM 888 C C . ILE A 1 108 ? 1.295 -6.514 -19.751 1.00 49.44 108 ILE A C 1
ATOM 890 O O . ILE A 1 108 ? 2.095 -6.461 -18.818 1.00 49.44 108 ILE A O 1
ATOM 894 N N . ASP A 1 109 ? 1.172 -7.543 -20.586 1.00 52.56 109 ASP A N 1
ATOM 895 C CA . ASP A 1 109 ? 1.709 -8.898 -20.466 1.00 52.56 109 ASP A CA 1
ATOM 896 C C . ASP A 1 109 ? 1.100 -9.800 -19.359 1.00 52.56 109 ASP A C 1
ATOM 898 O O . ASP A 1 109 ? 1.650 -9.971 -18.272 1.00 52.56 109 ASP A O 1
ATOM 902 N N . ASP A 1 110 ? -0.013 -10.484 -19.660 1.00 50.47 110 ASP A N 1
ATOM 903 C CA . ASP A 1 110 ? -0.542 -11.599 -18.845 1.00 50.47 110 ASP A CA 1
ATOM 904 C C . ASP A 1 110 ? 0.433 -12.790 -18.721 1.00 50.47 110 ASP A C 1
ATOM 906 O O . ASP A 1 110 ? 0.201 -13.695 -17.916 1.00 50.47 110 ASP A O 1
ATOM 910 N N . ASN A 1 111 ? 1.537 -12.788 -19.480 1.00 55.59 111 ASN A N 1
ATOM 911 C CA . ASN A 1 111 ? 2.630 -13.746 -19.321 1.00 55.59 111 ASN A CA 1
ATOM 912 C C . ASN A 1 111 ? 3.558 -13.416 -18.144 1.00 55.59 111 ASN A C 1
ATOM 914 O O . ASN A 1 111 ? 4.416 -14.240 -17.811 1.00 55.59 111 ASN A O 1
ATOM 918 N N . ASP A 1 112 ? 3.421 -12.241 -17.519 1.00 63.06 112 ASP A N 1
ATOM 919 C CA . ASP A 1 112 ? 4.248 -11.885 -16.372 1.00 63.06 112 ASP A CA 1
ATOM 920 C C . ASP A 1 112 ? 3.978 -12.868 -15.214 1.00 63.06 112 ASP A C 1
ATOM 922 O O . ASP A 1 112 ? 2.824 -13.050 -14.802 1.00 63.06 112 ASP A O 1
ATOM 926 N N . PRO A 1 113 ? 5.016 -13.522 -14.656 1.00 65.75 113 PRO A N 1
ATOM 927 C CA . PRO A 1 113 ? 4.819 -14.504 -13.602 1.00 65.75 113 PRO A CA 1
ATOM 928 C C . PRO A 1 113 ? 4.162 -13.867 -12.375 1.00 65.75 113 PRO A C 1
ATOM 930 O O . PRO A 1 113 ? 4.425 -12.717 -12.030 1.00 65.75 113 PRO A O 1
ATOM 933 N N . ILE A 1 114 ? 3.357 -14.637 -11.641 1.00 68.50 114 ILE A N 1
ATOM 934 C CA . ILE A 1 114 ? 2.955 -14.229 -10.292 1.00 68.50 114 ILE A CA 1
ATOM 935 C C . ILE A 1 114 ? 4.185 -14.350 -9.394 1.00 68.50 114 ILE A C 1
ATOM 937 O O . ILE A 1 114 ? 4.667 -15.456 -9.125 1.00 68.50 114 ILE A O 1
ATOM 941 N N . HIS A 1 115 ? 4.680 -13.213 -8.915 1.00 66.94 115 HIS A N 1
ATOM 942 C CA . HIS A 1 115 ? 5.833 -13.163 -8.034 1.00 66.94 115 HIS A CA 1
ATOM 943 C C . HIS A 1 115 ? 5.399 -13.231 -6.583 1.00 66.94 115 HIS A C 1
ATOM 945 O O . HIS A 1 115 ? 4.361 -12.709 -6.183 1.00 66.94 115 HIS A O 1
ATOM 951 N N . ARG A 1 116 ? 6.211 -13.932 -5.796 1.00 67.62 116 ARG A N 1
ATOM 952 C CA . ARG A 1 116 ? 6.048 -14.040 -4.354 1.00 67.62 116 ARG A CA 1
ATOM 953 C C . ARG A 1 116 ? 7.036 -13.081 -3.732 1.00 67.62 116 ARG A C 1
ATOM 955 O O . ARG A 1 116 ? 8.219 -13.378 -3.762 1.00 67.62 116 ARG A O 1
ATOM 962 N N . PHE A 1 117 ? 6.558 -11.984 -3.165 1.00 66.50 117 PHE A N 1
ATOM 963 C CA . PHE A 1 117 ? 7.389 -11.070 -2.390 1.00 66.50 117 PHE A CA 1
ATOM 964 C C . PHE A 1 117 ? 7.257 -11.422 -0.928 1.00 66.50 117 PHE A C 1
ATOM 966 O O . PHE A 1 117 ? 6.152 -11.354 -0.389 1.00 66.50 117 PHE A O 1
ATOM 973 N N . SER A 1 118 ? 8.364 -11.792 -0.290 1.00 63.59 118 SER A N 1
ATOM 974 C CA . SER A 1 118 ? 8.371 -11.961 1.155 1.00 63.59 118 SER A CA 1
ATOM 975 C C . SER A 1 118 ? 8.963 -10.746 1.864 1.00 63.59 118 SER A C 1
ATOM 977 O O . SER A 1 118 ? 10.143 -10.429 1.713 1.00 63.59 118 SER A O 1
ATOM 979 N N . GLY A 1 119 ? 8.127 -10.077 2.656 1.00 61.91 119 GLY A N 1
ATOM 980 C CA . GLY A 1 119 ? 8.518 -8.961 3.513 1.00 61.91 119 GLY A CA 1
ATOM 981 C C . GLY A 1 119 ? 8.944 -9.428 4.905 1.00 61.91 119 GLY A C 1
ATOM 982 O O . GLY A 1 119 ? 8.493 -10.467 5.389 1.00 61.91 119 GLY A O 1
ATOM 983 N N . THR A 1 120 ? 9.823 -8.668 5.559 1.00 60.53 120 THR A N 1
ATOM 984 C CA . THR A 1 120 ? 10.252 -8.948 6.935 1.00 60.53 120 THR A CA 1
ATOM 985 C C . THR A 1 120 ? 9.216 -8.443 7.932 1.00 60.53 120 THR A C 1
ATOM 987 O O . THR A 1 120 ? 8.899 -7.257 7.902 1.00 60.53 120 THR A O 1
ATOM 990 N N . ASN A 1 121 ? 8.789 -9.297 8.866 1.00 65.56 121 ASN A N 1
ATOM 991 C CA . ASN A 1 121 ? 8.212 -8.903 10.156 1.00 65.56 121 ASN A CA 1
ATOM 992 C C . ASN A 1 121 ? 7.165 -7.773 10.078 1.00 65.56 121 ASN A C 1
ATOM 994 O O . ASN A 1 121 ? 7.336 -6.707 10.675 1.00 65.56 121 ASN A O 1
ATOM 998 N N . HIS A 1 122 ? 6.078 -8.008 9.343 1.00 75.94 122 HIS A N 1
ATOM 999 C CA . HIS A 1 122 ? 4.970 -7.061 9.286 1.00 75.94 122 HIS A CA 1
ATOM 1000 C C . HIS A 1 122 ? 4.045 -7.273 10.478 1.00 75.94 122 HIS A C 1
ATOM 1002 O O . HIS A 1 122 ? 3.674 -8.401 10.800 1.00 75.94 122 HIS A O 1
ATOM 1008 N N . LEU A 1 123 ? 3.654 -6.167 11.102 1.00 80.75 123 LEU A N 1
ATOM 1009 C CA . LEU A 1 123 ? 2.537 -6.145 12.033 1.00 80.75 123 LEU A CA 1
ATOM 1010 C C . LEU A 1 123 ? 1.236 -6.172 11.232 1.00 80.75 123 LEU A C 1
ATOM 1012 O O . LEU A 1 123 ? 1.071 -5.379 10.299 1.00 80.75 123 LEU A O 1
ATOM 1016 N N . VAL A 1 124 ? 0.330 -7.064 11.618 1.00 85.19 124 VAL A N 1
ATOM 1017 C CA . VAL A 1 124 ? -1.006 -7.197 11.034 1.00 85.19 124 VAL A CA 1
ATOM 1018 C C . VAL A 1 124 ? -2.021 -6.824 12.099 1.00 85.19 124 VAL A C 1
ATOM 1020 O O . VAL A 1 124 ? -1.979 -7.355 13.207 1.00 85.19 124 VAL A O 1
ATOM 1023 N N . LEU A 1 125 ? -2.904 -5.879 11.786 1.00 86.69 125 LEU A N 1
ATOM 1024 C CA . LEU A 1 125 ? -3.928 -5.408 12.717 1.00 86.69 125 LEU A CA 1
ATOM 1025 C C . LEU A 1 125 ? -5.312 -5.797 12.205 1.00 86.69 125 LEU A C 1
ATOM 1027 O O . LEU A 1 125 ? -5.577 -5.679 11.013 1.00 86.69 125 LEU A O 1
ATOM 1031 N N . LEU A 1 126 ? -6.195 -6.226 13.102 1.00 88.00 126 LEU A N 1
ATOM 1032 C CA . LEU A 1 126 ? -7.603 -6.472 12.797 1.00 88.00 126 LEU A CA 1
ATOM 1033 C C . LEU A 1 126 ? -8.370 -5.141 12.743 1.00 88.00 126 LEU A C 1
ATOM 1035 O O . LEU A 1 126 ? -8.146 -4.252 13.572 1.00 88.00 126 LEU A O 1
ATOM 1039 N N . ILE A 1 127 ? -9.288 -5.014 11.788 1.00 91.94 127 ILE A N 1
ATOM 1040 C CA . ILE A 1 127 ? -10.340 -3.998 11.796 1.00 91.94 127 ILE A CA 1
ATOM 1041 C C . ILE A 1 127 ? -11.527 -4.566 12.566 1.00 91.94 127 ILE A C 1
ATOM 1043 O O . ILE A 1 127 ? -12.065 -5.612 12.206 1.00 91.94 127 ILE A O 1
ATOM 1047 N N . SER A 1 128 ? -11.972 -3.866 13.599 1.00 90.06 128 SER A N 1
ATOM 1048 C CA . SER A 1 128 ? -13.174 -4.205 14.363 1.00 90.06 128 SER A CA 1
ATOM 1049 C C . SER A 1 128 ? -14.193 -3.066 14.313 1.00 90.06 128 SER A C 1
ATOM 1051 O O . SER A 1 128 ? -13.937 -2.019 13.718 1.00 90.06 128 SER A O 1
ATOM 1053 N N . MET A 1 129 ? -15.371 -3.286 14.898 1.00 91.69 129 MET A N 1
ATOM 1054 C CA . MET A 1 129 ? -16.331 -2.216 15.181 1.00 91.69 129 MET A CA 1
ATOM 1055 C C . MET A 1 129 ? -16.194 -1.791 16.638 1.00 91.69 129 MET A C 1
ATOM 1057 O O . MET A 1 129 ? -16.025 -2.647 17.507 1.00 91.69 129 MET A O 1
ATOM 1061 N N . ASP A 1 130 ? -16.295 -0.494 16.900 1.00 85.19 130 ASP A N 1
ATOM 1062 C CA . ASP A 1 130 ? -16.473 0.024 18.255 1.00 85.19 130 ASP A CA 1
ATOM 1063 C C . ASP A 1 130 ? -17.957 0.081 18.670 1.00 85.19 130 ASP A C 1
ATOM 1065 O O . ASP A 1 130 ? -18.864 -0.227 17.889 1.00 85.19 130 ASP A O 1
ATOM 1069 N N . ASP A 1 131 ? -18.208 0.513 19.909 1.00 86.06 131 ASP A N 1
ATOM 1070 C CA . ASP A 1 131 ? -19.558 0.661 20.477 1.00 86.06 131 ASP A CA 1
ATOM 1071 C C . ASP A 1 131 ? -20.421 1.706 19.740 1.00 86.06 131 ASP A C 1
ATOM 1073 O O . ASP A 1 131 ? -21.645 1.722 19.881 1.00 86.06 131 ASP A O 1
ATOM 1077 N N . TYR A 1 132 ? -19.801 2.571 18.934 1.00 87.19 132 TYR A N 1
ATOM 1078 C CA . TYR A 1 132 ? -20.467 3.571 18.098 1.00 87.19 132 TYR A CA 1
ATOM 1079 C C . TYR A 1 132 ? -20.688 3.082 16.664 1.00 87.19 132 TYR A C 1
ATOM 1081 O O . TYR A 1 132 ? -21.089 3.867 15.799 1.00 87.19 132 TYR A O 1
ATOM 1089 N N . ASN A 1 133 ? -20.453 1.792 16.405 1.00 88.44 133 ASN A N 1
ATOM 1090 C CA . ASN A 1 133 ? -20.549 1.177 15.091 1.00 88.44 133 ASN A CA 1
ATOM 1091 C C . ASN A 1 133 ? -19.623 1.860 14.059 1.00 88.44 133 ASN A C 1
ATOM 1093 O O . ASN A 1 133 ? -19.988 2.035 12.893 1.00 88.44 133 ASN A O 1
ATOM 1097 N N . GLN A 1 134 ? -18.425 2.256 14.494 1.00 92.31 134 GLN A N 1
ATOM 1098 C CA . GLN A 1 134 ? -17.355 2.806 13.664 1.00 92.31 134 GLN A CA 1
ATOM 1099 C C . GLN A 1 134 ? -16.243 1.772 13.489 1.00 92.31 134 GLN A C 1
ATOM 1101 O O . GLN A 1 134 ? -15.936 1.014 14.408 1.00 92.31 134 GLN A O 1
ATOM 1106 N N . LEU A 1 135 ? -15.609 1.756 12.311 1.00 94.88 135 LEU A N 1
ATOM 1107 C CA . LEU A 1 135 ? -14.436 0.911 12.097 1.00 94.88 135 LEU A CA 1
ATOM 1108 C C . LEU A 1 135 ? -13.295 1.409 12.979 1.00 94.88 135 LEU A C 1
ATOM 1110 O O . LEU A 1 135 ? -12.961 2.592 12.957 1.00 94.88 135 LEU A O 1
ATOM 1114 N N . THR A 1 136 ? -12.668 0.507 13.718 1.00 92.56 136 THR A N 1
ATOM 1115 C CA . THR A 1 136 ? -11.572 0.815 14.631 1.00 92.56 136 THR A CA 1
ATOM 1116 C C . THR A 1 136 ? -10.448 -0.197 14.482 1.00 92.56 136 THR A C 1
ATOM 1118 O O . THR A 1 136 ? -10.633 -1.309 13.985 1.00 92.56 136 THR A O 1
ATOM 1121 N N . THR A 1 137 ? -9.247 0.209 14.873 1.00 87.94 137 THR A N 1
ATOM 1122 C CA . THR A 1 137 ? -8.085 -0.674 14.930 1.00 87.94 137 THR A CA 1
ATOM 1123 C C . THR A 1 137 ? -7.071 -0.143 15.942 1.00 87.94 137 THR A C 1
ATOM 1125 O O . THR A 1 137 ? -7.065 1.044 16.296 1.00 87.94 137 THR A O 1
ATOM 1128 N N . SER A 1 138 ? -6.161 -1.007 16.374 1.00 84.56 138 SER A N 1
ATOM 1129 C CA . SER A 1 138 ? -5.155 -0.725 17.403 1.00 84.56 138 SER A CA 1
ATOM 1130 C C . SER A 1 138 ? -3.929 0.041 16.884 1.00 84.56 138 SER A C 1
ATOM 1132 O O . SER A 1 138 ? -2.778 -0.301 17.167 1.00 84.56 138 SER A O 1
ATOM 1134 N N . LEU A 1 139 ? -4.152 1.088 16.091 1.00 86.31 139 LEU A N 1
ATOM 1135 C CA . LEU A 1 139 ? -3.103 2.058 15.778 1.00 86.31 139 LEU A CA 1
ATOM 1136 C C . LEU A 1 139 ? -2.762 2.878 17.030 1.00 86.31 139 LEU A C 1
ATOM 1138 O O . LEU A 1 139 ? -3.569 3.035 17.945 1.00 86.31 139 LEU A O 1
ATOM 1142 N N . VAL A 1 140 ? -1.551 3.427 17.074 1.00 84.19 140 VAL A N 1
ATOM 1143 C CA . VAL A 1 140 ? -1.072 4.249 18.191 1.00 84.19 140 VAL A CA 1
ATOM 1144 C C . VAL A 1 140 ? -0.723 5.648 17.722 1.00 84.19 140 VAL A C 1
ATOM 1146 O O . VAL A 1 140 ? -0.276 5.847 16.594 1.00 84.19 140 VAL A O 1
ATOM 1149 N N . TYR A 1 141 ? -0.892 6.624 18.609 1.00 82.50 141 TYR A N 1
ATOM 1150 C CA . TYR A 1 141 ? -0.437 7.981 18.345 1.00 82.50 141 TYR A CA 1
ATOM 1151 C C . TYR A 1 141 ? 1.097 8.038 18.431 1.00 82.50 141 TYR A C 1
ATOM 1153 O O . TYR A 1 141 ? 1.683 7.697 19.460 1.00 82.50 141 TYR A O 1
ATOM 1161 N N . SER A 1 142 ? 1.747 8.456 17.350 1.00 76.25 142 SER A N 1
ATOM 1162 C CA . SER A 1 142 ? 3.171 8.764 17.285 1.00 76.25 142 SER A CA 1
ATOM 1163 C C . SER A 1 142 ? 3.387 10.211 17.724 1.00 76.25 142 SER A C 1
ATOM 1165 O O . SER A 1 142 ? 2.694 11.120 17.272 1.00 76.25 142 SER A O 1
ATOM 1167 N N . ASN A 1 143 ? 4.353 10.444 18.614 1.00 58.75 143 ASN A N 1
ATOM 1168 C CA . ASN A 1 143 ? 4.646 11.753 19.216 1.00 58.75 143 ASN A CA 1
ATOM 1169 C C . ASN A 1 143 ? 5.227 12.796 18.239 1.00 58.75 143 ASN A C 1
ATOM 1171 O O . ASN A 1 143 ? 5.816 13.783 18.681 1.00 58.75 143 ASN A O 1
ATOM 1175 N N . ASP A 1 144 ? 5.045 12.623 16.932 1.00 63.22 144 ASP A N 1
ATOM 1176 C CA . ASP A 1 144 ? 5.482 13.571 15.915 1.00 63.22 144 ASP A CA 1
ATOM 1177 C C . ASP A 1 144 ? 4.545 14.791 15.855 1.00 63.22 144 ASP A C 1
ATOM 1179 O O . ASP A 1 144 ? 3.778 15.006 14.919 1.00 63.22 144 ASP A O 1
ATOM 1183 N N . LYS A 1 145 ? 4.558 15.580 16.934 1.00 55.41 145 LYS A N 1
ATOM 1184 C CA . LYS A 1 145 ? 3.710 16.766 17.133 1.00 55.41 145 LYS A CA 1
ATOM 1185 C C . LYS A 1 145 ? 4.138 17.973 16.283 1.00 55.41 145 LYS A C 1
ATOM 1187 O O . LYS A 1 145 ? 3.504 19.017 16.384 1.00 55.41 145 LYS A O 1
ATOM 1192 N N . GLY A 1 146 ? 5.219 17.858 15.508 1.00 58.44 146 GLY A N 1
ATOM 1193 C CA . GLY A 1 146 ? 5.779 18.955 14.713 1.00 58.44 146 GLY A CA 1
ATOM 1194 C C . GLY A 1 146 ? 5.330 18.984 13.253 1.00 58.44 146 GLY A C 1
ATOM 1195 O O . GLY A 1 146 ? 5.511 20.000 12.585 1.00 58.44 146 GLY A O 1
ATOM 1196 N N . SER A 1 147 ? 4.745 17.897 12.753 1.00 69.69 147 SER A N 1
ATOM 1197 C CA . SER A 1 147 ? 4.394 17.780 11.340 1.00 69.69 147 SER A CA 1
ATOM 1198 C C . SER A 1 147 ? 3.042 18.449 11.039 1.00 69.69 147 SER A C 1
ATOM 1200 O O . SER A 1 147 ? 2.066 18.203 11.753 1.00 69.69 147 SER A O 1
ATOM 1202 N N . PRO A 1 148 ? 2.948 19.306 10.004 1.00 77.69 148 PRO A N 1
ATOM 1203 C CA . PRO A 1 148 ? 1.697 19.964 9.644 1.00 77.69 148 PRO A CA 1
ATOM 1204 C C . PRO A 1 148 ? 0.649 18.947 9.174 1.00 77.69 148 PRO A C 1
ATOM 1206 O O . PRO A 1 148 ? 0.982 17.924 8.575 1.00 77.69 148 PRO A O 1
ATOM 1209 N N . LEU A 1 149 ? -0.630 19.257 9.412 1.00 82.38 149 LEU A N 1
ATOM 1210 C CA . LEU A 1 149 ? -1.740 18.456 8.894 1.00 82.38 149 LEU A CA 1
ATOM 1211 C C . LEU A 1 149 ? -1.676 18.389 7.366 1.00 82.38 149 LEU A C 1
ATOM 1213 O O . LEU A 1 149 ? -1.562 19.410 6.682 1.00 82.38 149 LEU A O 1
ATOM 1217 N N . THR A 1 150 ? -1.805 17.180 6.843 1.00 88.19 150 THR A N 1
ATOM 1218 C CA . THR A 1 150 ? -1.812 16.898 5.411 1.00 88.19 150 THR A CA 1
ATOM 1219 C C . THR A 1 150 ? -3.223 16.973 4.838 1.00 88.19 150 THR A C 1
ATOM 1221 O O . THR A 1 150 ? -4.218 17.062 5.562 1.00 88.19 150 THR A O 1
ATOM 1224 N N . ILE A 1 151 ? -3.339 16.913 3.512 1.00 90.19 151 ILE A N 1
ATOM 1225 C CA . ILE A 1 151 ? -4.636 16.789 2.838 1.00 90.19 151 ILE A CA 1
ATOM 1226 C C . ILE A 1 151 ? -5.398 15.521 3.253 1.00 90.19 151 ILE A C 1
ATOM 1228 O O . ILE A 1 151 ? -6.624 15.547 3.304 1.00 90.19 151 ILE A O 1
ATOM 1232 N N . VAL A 1 152 ? -4.690 14.443 3.617 1.00 91.25 152 VAL A N 1
ATOM 1233 C CA . VAL A 1 152 ? -5.287 13.206 4.144 1.00 91.25 152 VAL A CA 1
ATOM 1234 C C . VAL A 1 152 ? -6.002 13.501 5.461 1.00 91.25 152 VAL A C 1
ATOM 1236 O O . VAL A 1 152 ? -7.158 13.122 5.627 1.00 91.25 152 VAL A O 1
ATOM 1239 N N . ASP A 1 153 ? -5.367 14.261 6.357 1.00 91.88 153 ASP A N 1
ATOM 1240 C CA . ASP A 1 153 ? -5.966 14.650 7.639 1.00 91.88 153 ASP A CA 1
ATOM 1241 C C . ASP A 1 153 ? -7.158 15.587 7.450 1.00 91.88 153 ASP A C 1
ATOM 1243 O O . ASP A 1 153 ? -8.188 15.425 8.103 1.00 91.88 153 ASP A O 1
ATOM 1247 N N . LYS A 1 154 ? -7.047 16.545 6.521 1.00 92.12 154 LYS A N 1
ATOM 1248 C CA . LYS A 1 154 ? -8.157 17.440 6.164 1.00 92.12 154 LYS A CA 1
ATOM 1249 C C . LYS A 1 154 ? -9.336 16.654 5.595 1.00 92.12 154 LYS A C 1
ATOM 1251 O O . LYS 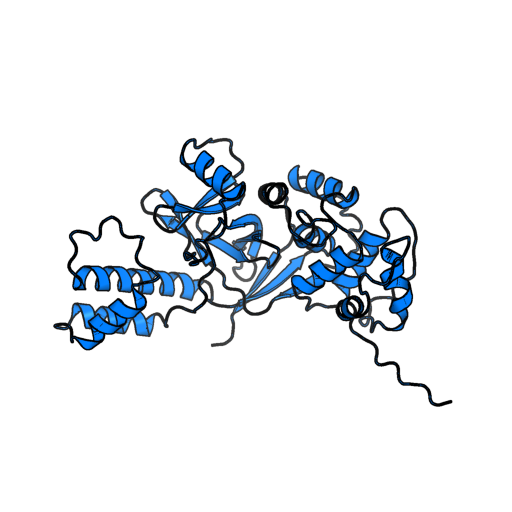A 1 154 ? -10.473 16.903 5.982 1.00 92.12 154 LYS A O 1
ATOM 1256 N N . ARG A 1 155 ? -9.079 15.674 4.721 1.00 93.06 155 ARG A N 1
ATOM 1257 C CA . ARG A 1 155 ? -10.120 14.791 4.183 1.00 93.06 155 ARG A CA 1
ATOM 1258 C C . ARG A 1 155 ? -10.756 13.948 5.286 1.00 93.06 155 ARG A C 1
ATOM 1260 O O . ARG A 1 155 ? -11.976 13.840 5.310 1.00 93.06 155 ARG A O 1
ATOM 1267 N N . ALA A 1 156 ? -9.965 13.409 6.212 1.00 92.69 156 ALA A N 1
ATOM 1268 C CA . ALA A 1 156 ? -10.477 12.659 7.355 1.00 92.69 156 ALA A CA 1
ATOM 1269 C C . ALA A 1 156 ? -11.360 13.521 8.272 1.00 92.69 156 ALA A C 1
ATOM 1271 O O . ALA A 1 156 ? -12.427 13.077 8.692 1.00 92.69 156 ALA A O 1
ATOM 1272 N N . ALA A 1 157 ? -10.947 14.762 8.545 1.00 91.69 157 ALA A N 1
ATOM 1273 C CA . ALA A 1 157 ? -11.735 15.719 9.318 1.00 91.69 157 ALA A CA 1
ATOM 1274 C C . ALA A 1 157 ? -13.056 16.065 8.613 1.00 91.69 157 ALA A C 1
ATOM 1276 O O . ALA A 1 157 ? -14.118 15.941 9.219 1.00 91.69 157 ALA A O 1
ATOM 1277 N N . ASN A 1 158 ? -13.005 16.390 7.317 1.00 91.88 158 ASN A N 1
ATOM 1278 C CA . ASN A 1 158 ? -14.197 16.697 6.524 1.00 91.88 158 ASN A CA 1
ATOM 1279 C C . ASN A 1 158 ? -15.184 15.524 6.488 1.00 91.88 158 ASN A C 1
ATOM 1281 O O . ASN A 1 158 ? -16.375 15.728 6.683 1.00 91.88 158 ASN A O 1
ATOM 1285 N N . LEU A 1 159 ? -14.697 14.297 6.279 1.00 91.62 159 LEU A N 1
ATOM 1286 C CA . LEU A 1 159 ? -15.526 13.088 6.270 1.00 91.62 159 LEU A CA 1
ATOM 1287 C C . LEU A 1 159 ? -16.204 12.820 7.612 1.00 91.62 159 LEU A C 1
ATOM 1289 O O . LEU A 1 159 ? -17.317 12.302 7.661 1.00 91.62 159 LEU A O 1
ATOM 1293 N N . ARG A 1 160 ? -15.521 13.156 8.706 1.00 90.25 160 ARG A N 1
ATOM 1294 C CA . ARG A 1 160 ? -16.063 13.010 10.053 1.00 90.25 160 ARG A CA 1
ATOM 1295 C C . ARG A 1 160 ? -17.172 14.024 10.322 1.00 90.25 160 ARG A C 1
ATOM 1297 O O . ARG A 1 160 ? -18.165 13.671 10.948 1.00 90.25 160 ARG A O 1
ATOM 1304 N N . GLU A 1 161 ? -16.982 15.271 9.899 1.00 89.94 161 GLU A N 1
ATOM 1305 C CA . GLU A 1 161 ? -17.955 16.350 10.103 1.00 89.94 161 GLU A CA 1
ATOM 1306 C C . GLU A 1 161 ? -19.155 16.233 9.155 1.00 89.94 161 GLU A C 1
ATOM 1308 O O . GLU A 1 161 ? -20.293 16.470 9.559 1.00 89.94 161 GLU A O 1
ATOM 1313 N N . PHE A 1 162 ? -18.908 15.817 7.913 1.00 87.25 162 PHE A N 1
ATOM 1314 C CA . PHE A 1 162 ? -19.892 15.752 6.837 1.00 87.25 162 PHE A CA 1
ATOM 1315 C C . PHE A 1 162 ? -19.888 14.361 6.183 1.00 87.25 162 PHE A C 1
ATOM 1317 O O . PHE A 1 162 ? -19.419 14.206 5.051 1.00 87.25 162 PHE A O 1
ATOM 1324 N N . PRO A 1 163 ? -20.400 13.328 6.876 1.00 84.00 163 PRO A N 1
ATOM 1325 C CA . PRO A 1 163 ? -20.425 11.974 6.342 1.00 84.00 163 PRO A CA 1
ATOM 1326 C C . PRO A 1 163 ? -21.335 11.894 5.112 1.00 84.00 163 PRO A C 1
ATOM 1328 O O . PRO A 1 163 ? -22.539 12.147 5.189 1.00 84.00 163 PRO A O 1
ATOM 1331 N N . SER A 1 164 ? -20.760 11.508 3.974 1.00 81.38 164 SER A N 1
ATOM 1332 C CA . SER A 1 164 ? -21.502 11.215 2.748 1.00 81.38 164 SER A CA 1
ATOM 1333 C C . SER A 1 164 ? -21.733 9.712 2.623 1.00 81.38 164 SER A C 1
ATOM 1335 O O . SER A 1 164 ? -20.812 8.919 2.813 1.00 81.38 164 SER A O 1
ATOM 1337 N N . LYS A 1 165 ? -22.962 9.308 2.278 1.00 72.94 165 LYS A N 1
ATOM 1338 C CA . LYS A 1 165 ? -23.291 7.896 2.011 1.00 72.94 165 LYS A CA 1
ATOM 1339 C C . LYS A 1 165 ? -22.661 7.373 0.719 1.00 72.94 165 LYS A C 1
ATOM 1341 O O . LYS A 1 165 ? -22.470 6.168 0.604 1.00 72.94 165 LYS A O 1
ATOM 1346 N N . ASP A 1 166 ? -22.330 8.278 -0.197 1.00 74.00 166 ASP A N 1
ATOM 1347 C CA . ASP A 1 166 ? -21.755 7.960 -1.503 1.00 74.00 166 ASP A CA 1
ATOM 1348 C C . ASP A 1 166 ? -20.223 8.119 -1.516 1.00 74.00 166 ASP A C 1
ATOM 1350 O O . ASP A 1 166 ? -19.610 8.054 -2.581 1.00 74.00 166 ASP A O 1
ATOM 1354 N N . ASP A 1 167 ? -19.579 8.369 -0.364 1.00 79.31 167 ASP A N 1
ATOM 1355 C CA . ASP A 1 167 ? -18.115 8.431 -0.337 1.00 79.31 167 ASP A CA 1
ATOM 1356 C C . ASP A 1 167 ? -17.523 7.031 -0.513 1.00 79.31 167 ASP A C 1
ATOM 1358 O O . ASP A 1 167 ? -17.859 6.071 0.181 1.00 79.31 167 ASP A O 1
ATOM 1362 N N . GLU A 1 168 ? -16.568 6.934 -1.427 1.00 85.25 168 GLU A N 1
ATOM 1363 C CA . GLU A 1 168 ? -15.802 5.718 -1.686 1.00 85.25 168 GLU A CA 1
ATOM 1364 C C . GLU A 1 168 ? -14.689 5.496 -0.643 1.00 85.25 168 GLU A C 1
ATOM 1366 O O . GLU A 1 168 ? -13.813 4.648 -0.819 1.00 85.25 168 GLU A O 1
ATOM 1371 N N . THR A 1 169 ? -14.725 6.246 0.459 1.00 93.25 169 THR A N 1
ATOM 1372 C CA . THR A 1 169 ? -13.747 6.224 1.547 1.00 93.25 169 THR A CA 1
ATOM 1373 C C . THR A 1 169 ? -14.440 5.988 2.879 1.00 93.25 169 THR A C 1
ATOM 1375 O O . THR A 1 169 ? -15.466 6.594 3.182 1.00 93.25 169 THR A O 1
ATOM 1378 N N . LYS A 1 170 ? -13.830 5.165 3.729 1.00 95.12 170 LYS A N 1
ATOM 1379 C CA . LYS A 1 170 ? -14.236 4.972 5.121 1.00 95.12 170 LYS A CA 1
ATOM 1380 C C . LYS A 1 170 ? -13.160 5.475 6.074 1.00 95.12 170 LYS A C 1
ATOM 1382 O O . LYS A 1 170 ? -11.972 5.488 5.753 1.00 95.12 170 LYS A O 1
ATOM 1387 N N . LEU A 1 171 ? -13.595 5.882 7.261 1.00 96.25 171 LEU A N 1
ATOM 1388 C CA . LEU A 1 171 ? -12.712 6.254 8.358 1.00 96.25 171 LEU A CA 1
ATOM 1389 C C . LEU A 1 171 ? -12.449 5.035 9.233 1.00 96.25 171 LEU A C 1
ATOM 1391 O O . LEU A 1 171 ? -13.386 4.329 9.604 1.00 96.25 171 LEU A O 1
ATOM 1395 N N . VAL A 1 172 ? -11.185 4.834 9.591 1.00 95.38 172 VAL A N 1
ATOM 1396 C CA . VAL A 1 172 ? -10.805 3.973 10.709 1.00 95.38 172 VAL A CA 1
ATOM 1397 C C . VAL A 1 172 ? -10.431 4.868 11.876 1.00 95.38 172 VAL A C 1
ATOM 1399 O O . VAL A 1 172 ? -9.674 5.832 11.726 1.00 95.38 172 VAL A O 1
ATOM 1402 N N . PHE A 1 173 ? -10.989 4.556 13.034 1.00 91.69 173 PHE A N 1
ATOM 1403 C CA . PHE A 1 173 ? -10.816 5.307 14.256 1.00 91.69 173 PHE A CA 1
ATOM 1404 C C . PHE A 1 173 ? -9.812 4.632 15.182 1.00 91.69 173 PHE A C 1
ATOM 1406 O O . PHE A 1 173 ? -9.598 3.422 15.187 1.00 91.69 173 PHE A O 1
ATOM 1413 N N . THR A 1 174 ? -9.185 5.466 15.995 1.00 83.50 174 THR A N 1
ATOM 1414 C CA . THR A 1 174 ? -8.435 5.056 17.169 1.00 83.50 174 THR A CA 1
ATOM 1415 C C . THR A 1 174 ? -8.901 5.955 18.297 1.00 83.50 174 THR A C 1
ATOM 1417 O O . THR A 1 174 ? -8.625 7.160 18.309 1.00 83.50 174 THR A O 1
ATOM 1420 N N . ARG A 1 175 ? -9.641 5.371 19.246 1.00 76.38 175 ARG A N 1
ATOM 1421 C CA . ARG A 1 175 ? -10.440 6.131 20.220 1.00 76.38 175 ARG A CA 1
ATOM 1422 C C . ARG A 1 175 ? -11.394 7.083 19.479 1.00 76.38 175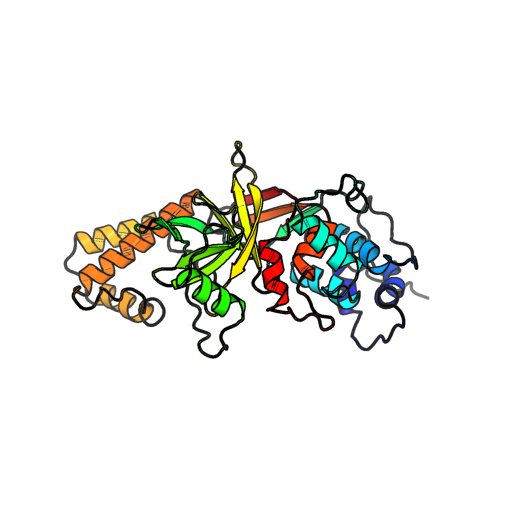 ARG A C 1
ATOM 1424 O O . ARG A 1 175 ? -12.025 6.692 18.510 1.00 76.38 175 ARG A O 1
ATOM 1431 N N . SER A 1 176 ? -11.470 8.344 19.890 1.00 78.31 176 SER A N 1
ATOM 1432 C CA . SER A 1 176 ? -12.375 9.346 19.322 1.00 78.31 176 SER A CA 1
ATOM 1433 C C . SER A 1 176 ? -11.826 10.075 18.088 1.00 78.31 176 SER A C 1
ATOM 1435 O O . SER A 1 176 ? -12.360 11.124 17.717 1.00 78.31 176 SER A O 1
ATOM 1437 N N . LYS A 1 177 ? -10.738 9.607 17.463 1.00 87.31 177 LYS A N 1
ATOM 1438 C CA . LYS A 1 177 ? -10.080 10.302 16.344 1.00 87.31 177 LYS A CA 1
ATOM 1439 C C . LYS A 1 177 ? -9.881 9.382 15.147 1.00 87.31 177 LYS A C 1
ATOM 1441 O O . LYS A 1 177 ? -9.511 8.225 15.312 1.00 87.31 177 LYS A O 1
ATOM 1446 N N . ALA A 1 178 ? -10.087 9.927 13.949 1.00 90.62 178 ALA A N 1
ATOM 1447 C CA . ALA A 1 178 ? -9.772 9.235 12.708 1.00 90.62 178 ALA A CA 1
ATOM 1448 C C . ALA A 1 178 ? -8.250 9.058 12.599 1.00 90.62 178 ALA A C 1
ATOM 1450 O O . ALA A 1 178 ? -7.502 10.038 12.657 1.00 90.62 178 ALA A O 1
ATOM 1451 N N . SER A 1 179 ? -7.810 7.811 12.477 1.00 92.44 179 SER A N 1
ATOM 1452 C CA . SER A 1 179 ? -6.402 7.422 12.406 1.00 92.44 179 SER A CA 1
ATOM 1453 C C . SER A 1 179 ? -5.983 6.969 11.011 1.00 92.44 179 SER A C 1
ATOM 1455 O O . SER A 1 179 ? -4.799 7.049 10.681 1.00 92.44 179 SER A O 1
ATOM 1457 N N . ALA A 1 180 ? -6.932 6.553 10.171 1.00 96.25 180 ALA A N 1
ATOM 1458 C CA . ALA A 1 180 ? -6.682 6.243 8.770 1.00 96.25 180 ALA A CA 1
ATOM 1459 C C . ALA A 1 180 ? -7.918 6.474 7.886 1.00 96.25 180 ALA A C 1
ATOM 1461 O O . ALA A 1 180 ? -9.062 6.414 8.347 1.00 96.25 180 ALA A O 1
ATOM 1462 N N . LEU A 1 181 ? -7.661 6.689 6.597 1.00 96.94 181 LEU A N 1
ATOM 1463 C CA . LEU A 1 181 ? -8.631 6.561 5.511 1.00 96.94 181 LEU A CA 1
ATOM 1464 C C . LEU A 1 181 ? -8.460 5.184 4.870 1.00 96.94 181 LEU A C 1
ATOM 1466 O O . LEU A 1 181 ? -7.335 4.775 4.595 1.00 96.94 181 LEU A O 1
ATOM 1470 N N . VAL A 1 182 ? -9.544 4.474 4.591 1.00 97.00 182 VAL A N 1
ATOM 1471 C CA . VAL A 1 182 ? -9.507 3.170 3.911 1.00 97.00 182 VAL A CA 1
ATOM 1472 C C . VAL A 1 182 ? -10.527 3.130 2.779 1.00 97.00 182 VAL A C 1
ATOM 1474 O O . VAL A 1 182 ? -11.465 3.929 2.760 1.00 97.00 182 VAL A O 1
ATOM 1477 N N . CYS A 1 183 ? -10.342 2.221 1.823 1.00 95.31 183 CYS A N 1
ATOM 1478 C CA . CYS A 1 183 ? -11.295 2.024 0.733 1.00 95.31 183 CYS A CA 1
ATOM 1479 C C . CYS A 1 183 ? -12.713 1.706 1.248 1.00 95.31 183 CYS A C 1
ATOM 1481 O O . CYS A 1 183 ? -12.904 1.144 2.332 1.00 95.31 183 CYS A O 1
ATOM 1483 N N . SER A 1 184 ? -13.729 2.018 0.445 1.00 93.75 184 SER A N 1
ATOM 1484 C CA . SER A 1 184 ? -15.141 1.751 0.763 1.00 93.75 184 SER A CA 1
ATOM 1485 C C . SER A 1 184 ? -15.459 0.277 1.018 1.00 93.75 184 SER A C 1
ATOM 1487 O O . SER A 1 184 ? -16.388 -0.030 1.768 1.00 93.75 184 SER A O 1
ATOM 1489 N N . ALA A 1 185 ? -14.688 -0.641 0.437 1.00 94.06 185 ALA A N 1
ATOM 1490 C CA . ALA A 1 185 ? -14.877 -2.079 0.599 1.00 94.06 185 ALA A CA 1
ATOM 1491 C C . ALA A 1 185 ? -14.399 -2.623 1.962 1.00 94.06 185 ALA A C 1
ATOM 1493 O O . ALA A 1 185 ? -14.741 -3.757 2.308 1.00 94.06 185 ALA A O 1
ATOM 1494 N N . ALA A 1 186 ? -13.654 -1.827 2.740 1.00 96.06 186 ALA A N 1
ATOM 1495 C CA . ALA A 1 186 ? -13.182 -2.212 4.066 1.00 96.06 186 ALA A CA 1
ATOM 1496 C C . ALA A 1 186 ? -14.345 -2.401 5.056 1.00 96.06 186 ALA A C 1
ATOM 1498 O O . ALA A 1 186 ? -15.300 -1.610 5.093 1.00 96.06 186 ALA A O 1
ATOM 1499 N N . GLN A 1 187 ? -14.253 -3.438 5.883 1.00 95.50 187 GLN A N 1
ATOM 1500 C CA . GLN A 1 187 ? -15.245 -3.772 6.905 1.00 95.50 187 GLN A CA 1
ATOM 1501 C C . GLN A 1 187 ? -14.597 -4.412 8.139 1.00 95.50 187 GLN A C 1
ATOM 1503 O O . GLN A 1 187 ? -13.420 -4.766 8.133 1.00 95.50 187 GLN A O 1
ATOM 1508 N N . ALA A 1 188 ? -15.377 -4.576 9.206 1.00 93.88 188 ALA A N 1
ATOM 1509 C CA . ALA A 1 188 ? -14.918 -5.309 10.378 1.00 93.88 188 ALA A CA 1
ATOM 1510 C C . ALA A 1 188 ? -14.668 -6.789 10.048 1.00 93.88 188 ALA A C 1
ATOM 1512 O O . ALA A 1 188 ? -15.428 -7.405 9.301 1.00 93.88 188 ALA A O 1
ATOM 1513 N N . GLY A 1 189 ? -13.593 -7.344 10.603 1.00 90.38 189 GLY A N 1
ATOM 1514 C CA . GLY A 1 189 ? -13.052 -8.655 10.247 1.00 90.38 189 GLY A CA 1
ATOM 1515 C C . GLY A 1 189 ? -11.941 -8.601 9.193 1.00 90.38 189 GLY A C 1
ATOM 1516 O O . GLY A 1 189 ? -11.191 -9.568 9.067 1.00 90.38 189 GLY A O 1
ATOM 1517 N N . ASP A 1 190 ? -11.791 -7.487 8.469 1.00 94.75 190 ASP A N 1
ATOM 1518 C CA . ASP A 1 190 ? -10.648 -7.287 7.574 1.00 94.75 190 ASP A CA 1
ATOM 1519 C C . ASP A 1 190 ? -9.365 -7.014 8.375 1.00 94.75 190 ASP A C 1
ATOM 1521 O O . ASP A 1 190 ? -9.398 -6.634 9.545 1.00 94.75 190 ASP A O 1
ATOM 1525 N N . LEU A 1 191 ? -8.216 -7.179 7.730 1.00 92.19 191 LEU A N 1
ATOM 1526 C CA . LEU A 1 191 ? -6.894 -6.922 8.290 1.00 92.19 191 LEU A CA 1
ATOM 1527 C C . LEU A 1 191 ? -6.249 -5.711 7.612 1.00 92.19 191 LEU A C 1
ATOM 1529 O O . LEU A 1 191 ? -6.472 -5.462 6.428 1.00 92.19 191 LEU A O 1
ATOM 1533 N N . ILE A 1 192 ? -5.387 -4.997 8.332 1.00 92.75 192 ILE A N 1
ATOM 1534 C CA . ILE A 1 192 ? -4.587 -3.888 7.806 1.00 92.75 192 ILE A CA 1
ATOM 1535 C C . ILE A 1 192 ? -3.103 -4.176 8.008 1.00 92.75 192 ILE A C 1
ATOM 1537 O O . ILE A 1 192 ? -2.662 -4.521 9.107 1.00 92.75 192 ILE A O 1
ATOM 1541 N N . ILE A 1 193 ? -2.320 -3.946 6.953 1.00 91.12 193 ILE A N 1
ATOM 1542 C CA . ILE A 1 193 ? -0.855 -3.961 6.993 1.00 91.12 193 ILE A CA 1
ATOM 1543 C C . ILE A 1 193 ? -0.269 -2.672 6.413 1.00 91.12 193 ILE A C 1
ATOM 1545 O O . ILE A 1 193 ? -0.859 -2.041 5.533 1.00 91.12 193 ILE A O 1
ATOM 1549 N N . LYS A 1 194 ? 0.931 -2.293 6.868 1.00 89.75 194 LYS A N 1
ATOM 1550 C CA . LYS A 1 194 ? 1.730 -1.258 6.196 1.00 89.75 194 LYS A CA 1
ATOM 1551 C C . LYS A 1 194 ? 2.380 -1.823 4.939 1.00 89.75 194 LYS A C 1
ATOM 1553 O O . LYS A 1 194 ? 3.007 -2.880 4.991 1.00 89.75 194 LYS A O 1
ATOM 1558 N N . THR A 1 195 ? 2.297 -1.064 3.852 1.00 87.94 195 THR A N 1
ATOM 1559 C CA . THR A 1 195 ? 2.942 -1.407 2.573 1.00 87.94 195 THR A CA 1
ATOM 1560 C C . THR A 1 195 ? 4.452 -1.186 2.583 1.00 87.94 195 THR A C 1
ATOM 1562 O O . THR A 1 195 ? 5.185 -1.901 1.911 1.00 87.94 195 THR A O 1
ATOM 1565 N N . GLY A 1 196 ? 4.913 -0.198 3.353 1.00 83.88 196 GLY A N 1
ATOM 1566 C CA . GLY A 1 196 ? 6.284 0.304 3.281 1.00 83.88 196 GLY A CA 1
ATOM 1567 C C . GLY A 1 196 ? 6.485 1.436 2.269 1.00 83.88 196 GLY A C 1
ATOM 1568 O O . GLY A 1 196 ? 7.577 1.983 2.259 1.00 83.88 196 GLY A O 1
ATOM 1569 N N . TYR A 1 197 ? 5.454 1.816 1.502 1.00 86.50 197 TYR A N 1
ATOM 1570 C CA . TYR A 1 197 ? 5.479 2.942 0.559 1.00 86.50 197 TYR A CA 1
ATOM 1571 C C . TYR A 1 197 ? 4.732 4.135 1.150 1.00 86.50 197 TYR A C 1
ATOM 1573 O O . TYR A 1 197 ? 3.513 4.078 1.362 1.00 86.50 197 TYR A O 1
ATOM 1581 N N . GLY A 1 198 ? 5.460 5.206 1.464 1.00 84.94 198 GLY A N 1
ATOM 1582 C CA . GLY A 1 198 ? 4.903 6.388 2.124 1.00 84.94 198 GLY A CA 1
ATOM 1583 C C . GLY A 1 198 ? 4.026 6.039 3.340 1.00 84.94 198 GLY A C 1
ATOM 1584 O O . GLY A 1 198 ? 4.477 5.438 4.318 1.00 84.94 198 GLY A O 1
ATOM 1585 N N . ARG A 1 199 ? 2.743 6.421 3.282 1.00 89.06 199 ARG A N 1
ATOM 1586 C CA . ARG A 1 199 ? 1.723 6.125 4.315 1.00 89.06 199 ARG A CA 1
ATOM 1587 C C . ARG A 1 199 ? 0.697 5.083 3.886 1.00 89.06 199 ARG A C 1
ATOM 1589 O O . ARG A 1 199 ? -0.351 4.960 4.522 1.00 89.06 199 ARG A O 1
ATOM 1596 N N . GLY A 1 200 ? 0.992 4.362 2.809 1.00 93.25 200 GLY A N 1
ATOM 1597 C CA . GLY A 1 200 ? 0.091 3.398 2.204 1.00 93.25 200 GLY A CA 1
ATOM 1598 C C . GLY A 1 200 ? -0.170 2.195 3.106 1.00 93.25 200 GLY A C 1
ATOM 1599 O O . GLY A 1 200 ? 0.748 1.598 3.685 1.00 93.25 200 GLY A O 1
ATOM 1600 N N . LEU A 1 201 ? -1.435 1.807 3.166 1.00 95.25 201 LEU A N 1
ATOM 1601 C CA . LEU A 1 201 ? -1.937 0.619 3.840 1.00 95.25 201 LEU A CA 1
ATOM 1602 C C . LEU A 1 201 ? -2.525 -0.341 2.803 1.00 95.25 201 LEU A C 1
ATOM 1604 O O . LEU A 1 201 ? -3.065 0.107 1.791 1.00 95.25 201 LEU A O 1
ATOM 1608 N N . LEU A 1 202 ? -2.469 -1.642 3.081 1.00 94.88 202 LEU A N 1
ATOM 1609 C CA . LEU A 1 202 ? -3.277 -2.641 2.378 1.00 94.88 202 LEU A CA 1
ATOM 1610 C C . LEU A 1 202 ? -4.343 -3.184 3.311 1.00 94.88 202 LEU A C 1
ATOM 1612 O O . LEU A 1 202 ? -4.058 -3.472 4.475 1.00 94.88 202 LEU A O 1
ATOM 1616 N N . ILE A 1 203 ? -5.544 -3.336 2.759 1.00 96.12 203 ILE A N 1
ATOM 1617 C CA . ILE A 1 203 ? -6.688 -3.950 3.421 1.00 96.12 203 ILE A CA 1
ATOM 1618 C C . ILE A 1 203 ? -6.826 -5.367 2.880 1.00 96.12 203 ILE A C 1
ATOM 1620 O O . ILE A 1 203 ? -6.930 -5.568 1.667 1.00 96.12 203 ILE A O 1
ATOM 1624 N N . LEU A 1 204 ? -6.793 -6.346 3.774 1.00 94.88 204 LEU A N 1
ATOM 1625 C CA . LEU A 1 204 ? -6.793 -7.763 3.444 1.00 94.88 204 LEU A CA 1
ATOM 1626 C C . LEU A 1 204 ? -8.032 -8.431 4.032 1.00 94.88 204 LEU A C 1
ATOM 1628 O O . LEU A 1 204 ? -8.479 -8.071 5.116 1.00 94.88 204 LEU A O 1
ATOM 1632 N N . ARG A 1 205 ? -8.552 -9.446 3.352 1.00 94.00 205 ARG A N 1
ATOM 1633 C CA . ARG A 1 205 ? -9.659 -10.268 3.851 1.00 94.00 205 ARG A CA 1
ATOM 1634 C C . ARG A 1 205 ? -9.311 -11.729 3.702 1.00 94.00 205 ARG A C 1
ATOM 1636 O O . ARG A 1 205 ? -8.903 -12.130 2.614 1.00 94.00 205 ARG A O 1
ATOM 1643 N N . TYR A 1 206 ? -9.474 -12.504 4.771 1.00 90.69 206 TYR A N 1
ATOM 1644 C CA . TYR A 1 206 ? -9.296 -13.950 4.703 1.00 90.69 206 TYR A CA 1
ATOM 1645 C C . TYR A 1 206 ? -10.199 -14.549 3.627 1.00 90.69 206 TYR A C 1
ATOM 1647 O O . TYR A 1 206 ? -11.372 -14.200 3.504 1.00 90.69 206 TYR A O 1
ATOM 1655 N N . THR A 1 207 ? -9.628 -15.462 2.855 1.00 88.25 207 THR A N 1
ATOM 1656 C CA . THR A 1 207 ? -10.393 -16.366 1.999 1.00 88.25 207 THR A CA 1
ATOM 1657 C C . THR A 1 207 ? -11.016 -17.476 2.845 1.00 88.25 207 THR A C 1
ATOM 1659 O O . THR A 1 207 ? -10.619 -17.688 3.992 1.00 88.25 207 THR A O 1
ATOM 1662 N N . ASP A 1 208 ? -11.967 -18.215 2.274 1.00 85.31 208 ASP A N 1
ATOM 1663 C CA . ASP A 1 208 ? -12.706 -19.272 2.983 1.00 85.31 208 ASP A CA 1
ATOM 1664 C C . ASP A 1 208 ? -11.800 -20.346 3.611 1.00 85.31 208 ASP A C 1
ATOM 1666 O O . ASP A 1 208 ? -12.171 -20.974 4.599 1.00 85.31 208 ASP A O 1
ATOM 1670 N N . ASN A 1 209 ? -10.599 -20.552 3.061 1.00 78.62 209 ASN A N 1
ATOM 1671 C CA . ASN A 1 209 ? -9.632 -21.523 3.574 1.00 78.62 209 ASN A CA 1
ATOM 1672 C C . ASN A 1 209 ? -8.781 -21.004 4.751 1.00 78.62 209 ASN A C 1
ATOM 1674 O O . ASN A 1 209 ? -8.030 -21.785 5.324 1.00 78.62 209 ASN A O 1
ATOM 1678 N N . GLN A 1 210 ? -8.872 -19.712 5.093 1.00 75.88 210 GLN A N 1
ATOM 1679 C CA . GLN A 1 210 ? -8.093 -19.010 6.126 1.00 75.88 210 GLN A CA 1
ATOM 1680 C C . GLN A 1 210 ? -6.556 -19.111 6.017 1.00 75.88 210 GLN A C 1
ATOM 1682 O O . GLN A 1 210 ? -5.842 -18.632 6.894 1.00 75.88 210 GLN A O 1
ATOM 1687 N N . GLU A 1 211 ? -6.016 -19.668 4.932 1.00 77.88 211 GLU A N 1
ATOM 1688 C CA . GLU A 1 211 ? -4.570 -19.732 4.683 1.00 77.88 211 GLU A CA 1
ATOM 1689 C C . GLU A 1 211 ? -4.064 -18.518 3.896 1.00 77.88 211 GLU A C 1
ATOM 1691 O O . GLU A 1 211 ? -2.894 -18.135 3.998 1.00 77.88 211 GLU A O 1
ATOM 1696 N N . GLU A 1 212 ? -4.940 -17.915 3.092 1.00 88.50 212 GLU A N 1
ATOM 1697 C CA . GLU A 1 212 ? -4.638 -16.754 2.261 1.00 88.50 212 GLU A CA 1
ATOM 1698 C C . GLU A 1 212 ? -5.655 -15.638 2.468 1.00 88.50 212 GLU A C 1
ATOM 1700 O O . GLU A 1 212 ? -6.816 -15.867 2.812 1.00 88.50 212 GLU A O 1
ATOM 1705 N N . CYS A 1 213 ? -5.212 -14.415 2.202 1.00 91.62 213 CYS A N 1
ATOM 1706 C CA . CYS A 1 213 ? -6.043 -13.230 2.161 1.00 91.62 213 CYS A CA 1
ATOM 1707 C C . CYS A 1 213 ? -6.113 -12.673 0.737 1.00 91.62 213 CYS A C 1
ATOM 1709 O O . CYS A 1 213 ? -5.101 -12.597 0.043 1.00 91.62 213 CYS A O 1
ATOM 1711 N N . THR A 1 214 ? -7.279 -12.203 0.314 1.00 93.44 214 THR A N 1
ATOM 1712 C CA . THR A 1 214 ? -7.411 -11.339 -0.867 1.00 93.44 214 THR A CA 1
ATOM 1713 C C . THR A 1 214 ? -7.131 -9.891 -0.494 1.00 93.44 214 THR A C 1
ATOM 1715 O O . THR A 1 214 ? -7.494 -9.455 0.602 1.00 93.44 214 THR A O 1
ATOM 1718 N N . ILE A 1 215 ? -6.540 -9.130 -1.413 1.00 94.19 215 ILE A N 1
ATOM 1719 C CA . ILE A 1 215 ? -6.420 -7.677 -1.268 1.00 94.19 215 ILE A CA 1
ATOM 1720 C C . ILE A 1 215 ? -7.773 -7.051 -1.607 1.00 94.19 215 ILE A C 1
ATOM 1722 O O . ILE A 1 215 ? -8.255 -7.163 -2.730 1.00 94.19 215 ILE A O 1
ATOM 1726 N N . VAL A 1 216 ? -8.389 -6.403 -0.623 1.00 94.19 216 VAL A N 1
ATOM 1727 C CA . VAL A 1 216 ? -9.692 -5.732 -0.766 1.00 94.19 216 VAL A CA 1
ATOM 1728 C C . VAL A 1 216 ? -9.520 -4.309 -1.293 1.00 94.19 216 VAL A C 1
ATOM 1730 O O . VAL A 1 216 ? -10.386 -3.776 -1.980 1.00 94.19 216 VAL A O 1
ATOM 1733 N N . GLY A 1 217 ? -8.396 -3.679 -0.966 1.00 95.19 217 GLY A N 1
ATOM 1734 C CA . GLY A 1 217 ? -8.055 -2.349 -1.439 1.00 95.19 217 GLY A CA 1
ATOM 1735 C C . GLY A 1 217 ? -6.920 -1.745 -0.631 1.00 95.19 217 GLY A C 1
ATOM 1736 O O . GLY A 1 217 ? -6.153 -2.452 0.030 1.00 95.19 217 GLY A O 1
ATOM 1737 N N . GLN A 1 218 ? -6.816 -0.422 -0.692 1.00 96.62 218 GLN A N 1
ATOM 1738 C CA . GLN A 1 218 ? -5.756 0.328 -0.032 1.00 96.62 218 GLN A CA 1
ATOM 1739 C C . GLN A 1 218 ? -6.322 1.321 0.990 1.00 96.62 218 GLN A C 1
ATOM 1741 O O . GLN A 1 218 ? -7.515 1.633 1.015 1.00 96.62 218 GLN A O 1
ATOM 1746 N N . GLY A 1 219 ? -5.431 1.833 1.831 1.00 96.62 219 GLY A N 1
ATOM 1747 C CA . GLY A 1 219 ? -5.708 2.908 2.773 1.00 96.62 219 GLY A CA 1
ATOM 1748 C C . GLY A 1 219 ? -4.520 3.849 2.940 1.00 96.62 219 GLY A C 1
ATOM 1749 O O . GLY A 1 219 ? -3.444 3.635 2.382 1.00 96.62 219 GLY A O 1
ATOM 1750 N N . LEU A 1 220 ? -4.723 4.889 3.738 1.00 96.00 220 LEU A N 1
ATOM 1751 C CA . LEU A 1 220 ? -3.752 5.919 4.069 1.00 96.00 220 LEU A CA 1
ATOM 1752 C C . LEU A 1 220 ? -3.799 6.212 5.558 1.00 96.00 220 LEU A C 1
ATOM 1754 O O . LEU A 1 220 ? -4.858 6.484 6.120 1.00 96.00 220 LEU A O 1
ATOM 1758 N N . LEU A 1 221 ? -2.631 6.211 6.183 1.00 94.06 221 LEU A N 1
ATOM 1759 C CA . LEU A 1 221 ? -2.487 6.582 7.582 1.00 94.06 221 LEU A CA 1
ATOM 1760 C C . LEU A 1 221 ? -2.519 8.111 7.754 1.00 94.06 221 LEU A C 1
ATOM 1762 O O . LEU A 1 221 ? -1.815 8.833 7.041 1.00 94.06 221 LEU A O 1
ATOM 1766 N N . CYS A 1 222 ? -3.294 8.602 8.723 1.00 92.75 222 CYS A N 1
ATOM 1767 C CA . CYS A 1 222 ? -3.299 10.015 9.107 1.00 92.75 222 CYS A CA 1
ATOM 1768 C C . CYS A 1 222 ? -1.974 10.416 9.788 1.00 92.75 222 CYS A C 1
ATOM 1770 O O . CYS A 1 222 ? -1.241 9.575 10.321 1.00 92.75 222 CYS A O 1
ATOM 1772 N N . MET A 1 223 ? -1.659 11.715 9.793 1.00 89.00 223 MET A N 1
ATOM 1773 C CA . MET A 1 223 ? -0.506 12.263 10.515 1.00 89.00 223 MET A CA 1
ATOM 1774 C C . MET A 1 223 ? -0.556 11.893 11.995 1.00 89.00 223 MET A C 1
ATOM 1776 O O . MET A 1 223 ? -1.599 11.970 12.642 1.00 89.00 223 MET A O 1
ATOM 1780 N N . GLY A 1 224 ? 0.605 11.545 12.551 1.00 86.88 224 GLY A N 1
ATOM 1781 C CA . GLY A 1 224 ? 0.727 11.262 13.977 1.00 86.88 224 GLY A CA 1
ATOM 1782 C C . GLY A 1 2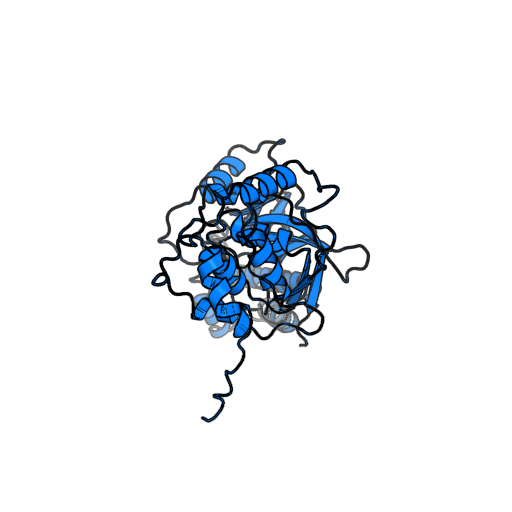24 ? 0.135 9.919 14.398 1.00 86.88 224 GLY A C 1
ATOM 1783 O O . GLY A 1 224 ? 0.057 9.670 15.593 1.00 86.88 224 GLY A O 1
ATOM 1784 N N . TYR A 1 225 ? -0.241 9.035 13.470 1.00 89.06 225 TYR A N 1
ATOM 1785 C CA . TYR A 1 225 ? -0.587 7.647 13.782 1.00 89.06 225 TYR A CA 1
ATOM 1786 C C . TYR A 1 225 ? 0.455 6.686 13.222 1.00 89.06 225 TYR A C 1
ATOM 1788 O O . TYR A 1 225 ? 1.042 6.917 12.168 1.00 89.06 225 TYR A O 1
ATOM 1796 N N . GLU A 1 226 ? 0.700 5.596 13.942 1.00 87.50 226 GLU A N 1
ATOM 1797 C CA . GLU A 1 226 ? 1.632 4.534 13.578 1.00 87.50 226 GLU A CA 1
ATOM 1798 C C . GLU A 1 226 ? 1.110 3.166 14.029 1.00 87.50 226 GLU A C 1
ATOM 1800 O O . GLU A 1 226 ? 0.198 3.052 14.844 1.00 87.50 226 GLU A O 1
ATOM 1805 N N . PHE A 1 227 ? 1.726 2.109 13.499 1.00 86.19 227 PHE A N 1
ATOM 1806 C CA . PHE A 1 227 ? 1.543 0.765 14.036 1.00 86.19 227 PHE A CA 1
ATOM 1807 C C . PHE A 1 227 ? 2.345 0.643 15.344 1.00 86.19 227 PHE A C 1
ATOM 1809 O O . PHE A 1 227 ? 3.413 1.257 15.463 1.00 86.19 227 PHE A O 1
ATOM 1816 N N . PRO A 1 228 ? 1.870 -0.139 16.325 1.00 79.38 228 PRO A N 1
ATOM 1817 C CA . PRO A 1 228 ? 2.547 -0.290 17.608 1.00 79.38 228 PRO A CA 1
ATOM 1818 C C . PRO A 1 228 ? 3.948 -0.890 17.434 1.00 79.38 228 PRO A C 1
ATOM 1820 O O . PRO A 1 228 ? 4.110 -1.967 16.886 1.00 79.38 228 PRO A O 1
ATOM 1823 N N . ARG A 1 229 ? 4.993 -0.229 17.945 1.00 67.50 229 ARG A N 1
ATOM 1824 C CA . ARG A 1 229 ? 6.393 -0.694 17.790 1.00 67.50 229 ARG A CA 1
ATOM 1825 C C . ARG A 1 229 ? 6.756 -1.921 18.631 1.00 67.50 229 ARG A C 1
ATOM 1827 O O . ARG A 1 229 ? 7.852 -2.454 18.490 1.00 67.50 229 ARG A O 1
ATOM 1834 N N . ARG A 1 230 ? 5.892 -2.313 19.566 1.00 60.88 230 ARG A N 1
ATOM 1835 C CA . ARG A 1 230 ? 6.110 -3.441 20.472 1.00 60.88 230 ARG A CA 1
ATOM 1836 C C . ARG A 1 230 ? 4.943 -4.400 20.354 1.00 60.88 230 ARG A C 1
ATOM 1838 O O . ARG A 1 230 ? 3.797 -3.959 20.345 1.00 60.88 230 ARG A O 1
ATOM 1845 N N . LEU A 1 231 ? 5.270 -5.687 20.351 1.00 58.47 231 LEU A N 1
ATOM 1846 C CA . LEU A 1 231 ? 4.325 -6.735 20.698 1.00 58.47 231 LEU A CA 1
ATOM 1847 C C . LEU A 1 231 ? 3.758 -6.404 22.101 1.00 58.47 231 LEU A C 1
ATOM 1849 O O . LEU A 1 231 ? 4.545 -6.077 22.997 1.00 58.47 231 LEU A O 1
ATOM 1853 N N . PRO A 1 232 ? 2.441 -6.438 22.331 1.00 59.09 232 PRO A N 1
ATOM 1854 C CA . PRO A 1 232 ? 1.852 -6.481 23.641 1.00 59.09 232 PRO A CA 1
ATOM 1855 C C . PRO A 1 232 ? 2.358 -7.752 24.295 1.00 59.09 232 PRO A C 1
ATOM 1857 O O . PRO A 1 232 ? 2.725 -8.746 23.657 1.00 59.09 232 PRO A O 1
ATOM 1860 N N . GLU A 1 233 ? 2.432 -7.677 25.610 1.00 61.06 233 GLU A N 1
ATOM 1861 C CA . GLU A 1 233 ? 2.827 -8.822 26.396 1.00 61.06 233 GLU A CA 1
ATOM 1862 C C . GLU A 1 233 ? 1.878 -9.998 26.120 1.00 61.06 233 GLU A C 1
ATOM 1864 O O . GLU A 1 233 ? 0.713 -9.813 25.764 1.00 61.06 233 GLU A O 1
ATOM 1869 N N . ARG A 1 234 ? 2.383 -11.225 26.279 1.00 66.31 234 ARG A N 1
ATOM 1870 C CA . ARG A 1 234 ? 1.576 -12.434 26.090 1.00 66.31 234 ARG A CA 1
ATOM 1871 C C . ARG A 1 234 ? 0.266 -12.331 26.873 1.00 66.31 234 ARG A C 1
ATOM 1873 O O . ARG A 1 234 ? 0.284 -11.936 28.042 1.00 66.31 234 ARG A O 1
ATOM 1880 N N . VAL A 1 235 ? -0.835 -12.767 26.256 1.00 73.00 235 VAL A N 1
ATOM 1881 C CA . VAL A 1 235 ? -2.180 -12.765 26.861 1.00 73.00 235 VAL A CA 1
ATOM 1882 C C . VAL A 1 235 ? -2.146 -13.343 28.276 1.00 73.00 235 VAL A C 1
ATOM 1884 O O . VAL A 1 235 ? -2.646 -12.720 29.206 1.00 73.00 235 VAL A O 1
ATOM 1887 N N . ASP A 1 236 ? -1.460 -14.474 28.479 1.00 73.50 236 ASP A N 1
ATOM 1888 C CA . ASP A 1 236 ? -1.393 -15.134 29.786 1.00 73.50 236 ASP A CA 1
ATOM 1889 C C . ASP A 1 236 ? -0.665 -14.306 30.863 1.00 73.50 236 ASP A C 1
ATOM 1891 O O . ASP A 1 236 ? -0.956 -14.435 32.054 1.00 73.50 236 ASP A O 1
ATOM 1895 N N . VAL A 1 237 ? 0.270 -13.438 30.469 1.00 77.00 237 VAL A N 1
ATOM 1896 C CA . VAL A 1 237 ? 0.967 -12.508 31.370 1.00 77.00 237 VAL A CA 1
ATOM 1897 C C . VAL A 1 237 ? 0.052 -11.343 31.740 1.00 77.00 237 VAL A C 1
ATOM 1899 O O . VAL A 1 237 ? -0.053 -11.004 32.924 1.00 77.00 237 VAL A O 1
ATOM 1902 N N . LEU A 1 238 ? -0.649 -10.775 30.756 1.00 76.94 238 LEU A N 1
ATOM 1903 C CA . LEU A 1 238 ? -1.604 -9.684 30.961 1.00 76.94 238 LEU A CA 1
ATOM 1904 C C . LEU A 1 238 ? -2.796 -10.132 31.818 1.00 76.94 238 LEU A C 1
ATOM 1906 O O . LEU A 1 238 ? -3.150 -9.454 32.779 1.00 76.94 238 LEU A O 1
ATOM 1910 N N . GLU A 1 239 ? -3.347 -11.320 31.567 1.00 80.19 239 GLU A N 1
ATOM 1911 C CA . GLU A 1 239 ? -4.431 -11.906 32.364 1.00 80.19 239 GLU A CA 1
ATOM 1912 C C . GLU A 1 239 ? -4.008 -12.178 33.813 1.00 80.19 239 GLU A C 1
ATOM 1914 O O . GLU A 1 239 ? -4.757 -11.887 34.751 1.00 80.19 239 GLU A O 1
ATOM 1919 N N . LYS A 1 240 ? -2.785 -12.684 34.035 1.00 82.88 240 LYS A N 1
ATOM 1920 C CA . LYS A 1 240 ? -2.231 -12.859 35.391 1.00 82.88 240 LYS A CA 1
ATOM 1921 C C . LYS A 1 240 ? -2.101 -11.522 36.116 1.00 82.88 240 LYS A C 1
ATOM 1923 O O . LYS A 1 240 ? -2.412 -11.456 37.306 1.00 82.88 240 LYS A O 1
ATOM 1928 N N . ARG A 1 241 ? -1.657 -10.465 35.427 1.00 80.19 241 ARG A N 1
ATOM 1929 C CA . ARG A 1 241 ? -1.597 -9.108 35.991 1.00 80.19 241 ARG A CA 1
ATOM 1930 C C . ARG A 1 241 ? -2.998 -8.562 36.290 1.00 80.19 241 ARG A C 1
ATOM 1932 O O . ARG A 1 241 ? -3.188 -8.006 37.369 1.00 80.19 241 ARG A O 1
ATOM 1939 N N . LEU A 1 242 ? -3.984 -8.801 35.418 1.00 82.69 242 LEU A N 1
ATOM 1940 C CA . LEU A 1 242 ? -5.368 -8.348 35.617 1.00 82.69 242 LEU A CA 1
ATOM 1941 C C . LEU A 1 242 ? -5.959 -8.971 36.872 1.00 82.69 242 LEU A C 1
ATOM 1943 O O . LEU A 1 242 ? -6.479 -8.278 37.746 1.00 82.69 242 LEU A O 1
ATOM 1947 N N . LYS A 1 243 ? -5.781 -10.286 37.002 1.00 83.44 243 LYS A N 1
ATOM 1948 C CA . LYS A 1 243 ? -6.226 -11.045 38.164 1.00 83.44 243 LYS A CA 1
ATOM 1949 C C . LYS A 1 243 ? -5.566 -10.548 39.452 1.00 83.44 243 LYS A C 1
ATOM 1951 O O . LYS A 1 243 ? -6.249 -10.416 40.464 1.00 83.44 243 LYS A O 1
ATOM 1956 N N . ARG A 1 244 ? -4.263 -10.240 39.440 1.00 81.06 244 ARG A N 1
ATOM 1957 C CA . ARG A 1 244 ? -3.567 -9.658 40.606 1.00 81.06 244 ARG A CA 1
ATOM 1958 C C . ARG A 1 244 ? -4.155 -8.306 41.006 1.00 81.06 244 ARG A C 1
ATOM 1960 O O . ARG A 1 244 ? -4.462 -8.117 42.176 1.00 81.06 244 ARG A O 1
ATOM 1967 N N . LEU A 1 245 ? -4.395 -7.415 40.044 1.00 79.00 245 LEU A N 1
ATOM 1968 C CA . LEU A 1 245 ? -4.984 -6.096 40.296 1.00 79.00 245 LEU A CA 1
ATOM 1969 C C . LEU A 1 245 ? -6.407 -6.182 40.889 1.00 79.00 245 LEU A C 1
ATOM 1971 O O . LEU A 1 245 ? -6.785 -5.381 41.747 1.00 79.00 245 LEU A O 1
ATOM 1975 N N . GLN A 1 246 ? -7.191 -7.174 40.460 1.00 79.62 246 GLN A N 1
ATOM 1976 C CA . GLN A 1 246 ? -8.547 -7.422 40.962 1.00 79.62 246 GLN A CA 1
ATOM 1977 C C . GLN A 1 246 ? -8.556 -8.056 42.361 1.00 79.62 246 GLN A C 1
ATOM 1979 O O . GLN A 1 246 ? -9.415 -7.739 43.178 1.00 79.62 246 GLN A O 1
ATOM 1984 N N . THR A 1 247 ? -7.592 -8.935 42.652 1.00 77.94 247 THR A N 1
ATOM 1985 C CA . THR A 1 247 ? -7.552 -9.729 43.895 1.00 77.94 247 THR A CA 1
ATOM 1986 C C . THR A 1 247 ? -6.735 -9.108 45.033 1.00 77.94 247 THR A C 1
ATOM 1988 O O . THR A 1 247 ? -6.939 -9.492 46.183 1.00 77.94 247 THR A O 1
ATOM 1991 N N . ALA A 1 248 ? -5.834 -8.158 44.760 1.00 62.34 248 ALA A N 1
ATOM 1992 C CA . ALA A 1 248 ? -4.923 -7.592 45.759 1.00 62.34 248 ALA A CA 1
ATOM 1993 C C . ALA A 1 248 ? -5.266 -6.147 46.174 1.00 62.34 248 ALA A C 1
ATOM 1995 O O . ALA A 1 248 ? -5.847 -5.369 45.413 1.00 62.34 248 ALA A O 1
ATOM 1996 N N . VAL A 1 249 ? -4.844 -5.767 47.388 1.00 56.91 249 VAL A N 1
ATOM 1997 C CA . VAL A 1 249 ? -4.593 -4.362 47.755 1.00 56.91 249 VAL A CA 1
ATOM 1998 C C . VAL A 1 249 ? -3.296 -3.959 47.037 1.00 56.91 249 VAL A C 1
ATOM 2000 O O . VAL A 1 249 ? -2.288 -4.642 47.225 1.00 56.91 249 VAL A O 1
ATOM 2003 N N . PRO A 1 250 ? -3.298 -2.932 46.171 1.00 52.62 250 PRO A N 1
ATOM 2004 C CA . PRO A 1 250 ? -2.187 -2.687 45.255 1.00 52.62 250 PRO A CA 1
ATOM 2005 C C . PRO A 1 250 ? -0.889 -2.373 46.008 1.00 52.62 250 PRO A C 1
ATOM 2007 O O . PRO A 1 250 ? -0.861 -1.534 46.909 1.00 52.62 250 PRO A O 1
ATOM 2010 N N . HIS A 1 251 ? 0.211 -3.023 45.618 1.00 52.25 251 HIS A N 1
ATOM 2011 C CA . HIS A 1 251 ? 1.537 -2.638 46.090 1.00 52.25 251 HIS A CA 1
ATOM 2012 C C . HIS A 1 251 ? 1.989 -1.354 45.359 1.00 52.25 251 HIS A C 1
ATOM 2014 O O . HIS A 1 251 ? 1.876 -1.290 44.134 1.00 52.25 251 HIS A O 1
ATOM 2020 N N . PRO A 1 252 ? 2.573 -0.353 46.051 1.00 53.19 252 PRO A N 1
ATOM 2021 C CA . PRO A 1 252 ? 2.931 0.948 45.459 1.00 53.19 252 PRO A CA 1
ATOM 2022 C C . PRO A 1 252 ? 3.832 0.878 44.214 1.00 53.19 252 PRO A C 1
ATOM 2024 O O . PRO A 1 252 ? 3.782 1.756 43.359 1.00 53.19 252 PRO A O 1
ATOM 2027 N N . LYS A 1 253 ? 4.641 -0.184 44.085 1.00 54.59 253 LYS A N 1
ATOM 2028 C CA . LYS A 1 253 ? 5.542 -0.402 42.939 1.00 54.59 253 LYS A CA 1
ATOM 2029 C C . LYS A 1 253 ? 4.834 -0.861 41.657 1.00 54.59 253 LYS A C 1
ATOM 2031 O O . LYS A 1 253 ? 5.371 -0.656 40.572 1.00 54.59 253 LYS A O 1
ATOM 2036 N N . GLU A 1 254 ? 3.658 -1.483 41.755 1.00 52.25 254 GLU A N 1
ATOM 2037 C CA . GLU A 1 254 ? 2.889 -1.874 40.563 1.00 52.25 254 GLU A CA 1
ATOM 2038 C C . GLU A 1 254 ? 2.182 -0.656 39.961 1.00 52.25 254 GLU A C 1
ATOM 2040 O O . GLU A 1 254 ? 2.229 -0.483 38.749 1.00 52.25 254 GLU A O 1
ATOM 2045 N N . LEU A 1 255 ? 1.662 0.254 40.794 1.00 50.91 255 LEU A N 1
ATOM 2046 C CA . LEU A 1 255 ? 1.111 1.548 40.359 1.00 50.91 255 LEU A CA 1
ATOM 2047 C C . LEU A 1 255 ? 2.185 2.455 39.718 1.00 50.91 255 LEU A C 1
ATOM 2049 O O . LEU A 1 255 ? 1.909 3.139 38.733 1.00 50.91 255 LEU A O 1
ATOM 2053 N N . SER A 1 256 ? 3.439 2.400 40.200 1.00 47.44 256 SER A N 1
ATOM 2054 C CA . SER A 1 256 ? 4.538 3.221 39.659 1.00 47.44 256 SER A CA 1
ATOM 2055 C C . SER A 1 256 ? 4.990 2.841 38.236 1.00 47.44 256 SER A C 1
ATOM 2057 O O . SER A 1 256 ? 5.523 3.670 37.503 1.00 47.44 256 SER A O 1
ATOM 2059 N N . LEU A 1 257 ? 4.800 1.579 37.825 1.00 47.03 257 LEU A N 1
ATOM 2060 C CA . LEU A 1 257 ? 5.142 1.120 36.467 1.00 47.03 257 LEU A CA 1
ATOM 2061 C C . LEU A 1 257 ? 4.144 1.641 35.420 1.00 47.03 257 LEU A C 1
ATOM 2063 O O . LEU A 1 257 ? 4.524 1.906 34.278 1.00 47.03 257 LEU A O 1
ATOM 2067 N N . PHE A 1 258 ? 2.886 1.852 35.817 1.00 46.31 258 PHE A N 1
ATOM 2068 C CA . PHE A 1 258 ? 1.863 2.439 34.951 1.00 46.31 258 PHE A CA 1
ATOM 2069 C C . PHE A 1 258 ? 1.998 3.960 34.828 1.00 46.31 258 PHE A C 1
ATOM 2071 O O . PHE A 1 258 ? 1.684 4.491 33.767 1.00 46.31 258 PHE A O 1
ATOM 2078 N N . THR A 1 259 ? 2.548 4.649 35.836 1.00 40.91 259 THR A N 1
ATOM 2079 C CA . THR A 1 259 ? 2.829 6.100 35.786 1.00 40.91 259 THR A CA 1
ATOM 2080 C C . THR A 1 259 ? 4.028 6.471 34.903 1.00 40.91 259 THR A C 1
ATOM 2082 O O . THR A 1 259 ? 4.085 7.583 34.393 1.00 40.91 259 THR A O 1
ATOM 2085 N N . GLN A 1 260 ? 4.970 5.556 34.640 1.00 39.78 260 GLN A N 1
ATOM 2086 C CA . GLN A 1 260 ? 6.029 5.787 33.635 1.00 39.78 260 GLN A CA 1
ATOM 2087 C C . GLN A 1 260 ? 5.599 5.416 32.208 1.00 39.78 260 GLN A C 1
ATOM 2089 O O . GLN A 1 260 ? 6.076 6.005 31.241 1.00 39.78 260 GLN A O 1
ATOM 2094 N N . SER A 1 261 ? 4.674 4.463 32.053 1.00 40.38 261 SER A N 1
ATOM 2095 C CA . SER A 1 261 ? 4.054 4.154 30.757 1.00 40.38 261 SER A CA 1
ATOM 2096 C C . SER A 1 261 ? 2.957 5.160 30.373 1.00 40.38 261 SER A C 1
ATOM 2098 O O . SER A 1 261 ? 2.515 5.165 29.216 1.00 40.38 261 SER A O 1
ATOM 2100 N N . SER A 1 262 ? 2.484 5.981 31.320 1.00 38.19 262 SER A N 1
ATOM 2101 C CA . SER A 1 262 ? 1.318 6.837 31.117 1.00 38.19 262 SER A CA 1
ATOM 2102 C C . SER A 1 262 ? 1.587 8.079 30.276 1.00 38.19 262 SER A C 1
ATOM 2104 O O . SER A 1 262 ? 0.702 8.508 29.538 1.00 38.19 262 SER A O 1
ATOM 2106 N N . ASP A 1 263 ? 2.810 8.610 30.296 1.00 39.06 263 ASP A N 1
ATOM 2107 C CA . ASP A 1 263 ? 3.122 9.906 29.674 1.00 39.06 263 ASP A CA 1
ATOM 2108 C C . ASP A 1 263 ? 3.035 9.915 28.140 1.00 39.06 263 ASP A C 1
ATOM 2110 O O . ASP A 1 263 ? 3.048 10.980 27.516 1.00 39.06 263 ASP A O 1
ATOM 2114 N N . HIS A 1 264 ? 2.902 8.751 27.495 1.00 41.81 264 HIS A N 1
ATOM 2115 C CA . HIS A 1 264 ? 2.849 8.657 26.030 1.00 41.81 264 HIS A CA 1
ATOM 2116 C C . HIS A 1 264 ? 1.616 7.941 25.462 1.00 41.81 264 HIS A C 1
ATOM 2118 O O . HIS A 1 264 ? 1.380 8.036 24.261 1.00 41.81 264 HIS A O 1
ATOM 2124 N N . ARG A 1 265 ? 0.792 7.269 26.284 1.00 43.41 265 ARG A N 1
ATOM 2125 C CA . ARG A 1 265 ? -0.414 6.550 25.808 1.00 43.41 265 ARG A CA 1
ATOM 2126 C C . ARG A 1 265 ? -1.751 7.169 26.237 1.00 43.41 265 ARG A C 1
ATOM 2128 O O . ARG A 1 265 ? -2.777 6.811 25.652 1.00 43.41 265 ARG A O 1
ATOM 2135 N N . PHE A 1 266 ? -1.768 8.093 27.205 1.00 41.44 266 PHE A N 1
ATOM 2136 C CA . PHE A 1 266 ? -2.975 8.424 27.988 1.00 41.44 266 PHE A CA 1
ATOM 2137 C C . PHE A 1 266 ? -3.681 9.759 27.704 1.00 41.44 266 PHE A C 1
ATOM 2139 O O . PHE A 1 266 ? -4.500 10.189 28.508 1.00 41.44 266 PHE A O 1
ATOM 2146 N N . SER A 1 267 ? -3.516 10.388 26.542 1.00 42.09 267 SER A N 1
ATOM 2147 C CA . SER A 1 267 ? -4.373 11.542 26.192 1.00 42.09 267 SER A CA 1
ATOM 2148 C C . SER A 1 267 ? -5.801 11.174 25.742 1.00 42.09 267 SER A C 1
ATOM 2150 O O . SER A 1 267 ? -6.485 12.006 25.160 1.00 42.09 267 SER A O 1
ATOM 2152 N N . ALA A 1 268 ? -6.260 9.937 25.947 1.00 42.50 268 ALA A N 1
ATOM 2153 C CA . ALA A 1 268 ? -7.361 9.372 25.162 1.00 42.50 268 ALA A CA 1
ATOM 2154 C C . ALA A 1 268 ? -8.526 8.755 25.925 1.00 42.50 268 ALA A C 1
ATOM 2156 O O . ALA A 1 268 ? -9.408 8.148 25.323 1.00 42.50 268 ALA A O 1
ATOM 2157 N N . PHE A 1 269 ? -8.551 8.923 27.236 1.00 43.44 269 PHE A N 1
ATOM 2158 C CA . PHE A 1 269 ? -9.781 8.736 27.976 1.00 43.44 269 PHE A CA 1
ATOM 2159 C C . PHE A 1 269 ? -10.194 10.103 28.510 1.00 43.44 269 PHE A C 1
ATOM 2161 O O . PHE A 1 269 ? -9.904 10.428 29.661 1.00 43.44 269 PHE A O 1
ATOM 2168 N N . GLU A 1 270 ? -10.861 10.909 27.678 1.00 44.19 270 GLU A N 1
ATOM 2169 C CA . GLU A 1 270 ? -11.480 12.176 28.111 1.00 44.19 270 GLU A CA 1
ATOM 2170 C C . GLU A 1 270 ? -12.493 11.954 29.259 1.00 44.19 270 GLU A C 1
ATOM 2172 O O . GLU A 1 270 ? -12.771 12.869 30.026 1.00 44.19 270 GLU A O 1
ATOM 2177 N N . GLU A 1 271 ? -12.941 10.712 29.482 1.00 46.34 271 GLU A N 1
ATOM 2178 C CA . GLU A 1 271 ? -13.797 10.309 30.609 1.00 46.34 271 GLU A CA 1
ATOM 2179 C C . GLU A 1 271 ? -13.059 9.931 31.912 1.00 46.34 271 GLU A C 1
ATOM 2181 O O . GLU A 1 271 ? -13.697 9.650 32.926 1.00 46.34 271 GLU A O 1
ATOM 2186 N N . THR A 1 272 ? -11.721 9.928 31.962 1.00 47.16 272 THR A N 1
ATOM 2187 C CA . THR A 1 272 ? -10.991 9.478 33.176 1.00 47.16 272 THR A CA 1
ATOM 2188 C C . THR A 1 272 ? -10.882 10.516 34.291 1.00 47.16 272 THR A C 1
ATOM 2190 O O . THR A 1 272 ? -10.254 10.236 35.318 1.00 47.16 272 THR A O 1
ATOM 2193 N N . SER A 1 273 ? -11.514 11.686 34.148 1.00 49.56 273 SER A N 1
ATOM 2194 C CA . SER A 1 273 ? -11.442 12.762 35.148 1.00 49.56 273 SER A CA 1
ATOM 2195 C C . SER A 1 273 ? -12.097 12.395 36.492 1.00 49.56 273 SER A C 1
ATOM 2197 O O . SER A 1 273 ? -11.864 13.091 37.478 1.00 49.56 273 SER A O 1
ATOM 2199 N N . ARG A 1 274 ? -12.908 11.325 36.542 1.00 58.41 274 ARG A N 1
ATOM 2200 C CA . ARG A 1 274 ? -13.605 10.846 37.754 1.00 58.41 274 ARG A CA 1
ATOM 2201 C C . ARG A 1 274 ? -13.191 9.449 38.227 1.00 58.41 274 ARG A C 1
ATOM 2203 O O . ARG A 1 274 ? -13.699 8.997 39.245 1.00 58.41 274 ARG A O 1
ATOM 2210 N N . MET A 1 275 ? -12.302 8.768 37.506 1.00 70.06 275 MET A N 1
ATOM 2211 C CA . MET A 1 275 ? -11.887 7.403 37.844 1.00 70.06 275 MET A CA 1
ATOM 2212 C C . MET A 1 275 ? -10.705 7.421 38.812 1.00 70.06 275 MET A C 1
ATOM 2214 O O . MET A 1 275 ? -9.763 8.200 38.642 1.00 70.06 275 MET A O 1
ATOM 2218 N N . THR A 1 276 ? -10.726 6.523 39.792 1.00 77.75 276 THR A N 1
ATOM 2219 C CA . THR A 1 276 ? -9.563 6.251 40.641 1.00 77.75 276 THR A CA 1
ATOM 2220 C C . THR A 1 276 ? -8.418 5.665 39.808 1.00 77.75 276 THR A C 1
ATOM 2222 O O . THR A 1 276 ? -8.628 5.051 38.759 1.00 77.75 276 THR A O 1
ATOM 2225 N N . GLU A 1 277 ? -7.176 5.824 40.272 1.00 69.62 277 GLU A N 1
ATOM 2226 C CA . GLU A 1 277 ? -5.989 5.285 39.587 1.00 69.62 277 GLU A CA 1
ATOM 2227 C C . GLU A 1 277 ? -6.080 3.762 39.379 1.00 69.62 277 GLU A C 1
ATOM 2229 O O . GLU A 1 277 ? -5.656 3.239 38.347 1.00 69.62 277 GLU A O 1
ATOM 2234 N N . ARG A 1 278 ? -6.726 3.061 40.320 1.00 72.38 278 ARG A N 1
ATOM 2235 C CA . ARG A 1 278 ? -6.999 1.624 40.239 1.00 72.38 278 ARG A CA 1
ATOM 2236 C C . ARG A 1 278 ? -7.973 1.281 39.115 1.00 72.38 278 ARG A C 1
ATOM 2238 O O . ARG A 1 278 ? -7.674 0.395 38.323 1.00 72.38 278 ARG A O 1
ATOM 2245 N N . GLU A 1 279 ? -9.105 1.976 39.026 1.00 74.56 279 GLU A N 1
ATOM 2246 C CA . GLU A 1 279 ? -10.090 1.750 37.959 1.00 74.56 279 GLU A CA 1
ATOM 2247 C C . GLU A 1 279 ? -9.499 2.075 36.582 1.00 74.56 279 GLU A C 1
ATOM 2249 O O . GLU A 1 279 ? -9.769 1.375 35.607 1.00 74.56 279 GLU A O 1
ATOM 2254 N N . ARG A 1 280 ? -8.637 3.098 36.503 1.00 69.62 280 ARG A N 1
ATOM 2255 C CA . ARG A 1 280 ? -7.903 3.435 35.279 1.00 69.62 280 ARG A CA 1
ATOM 2256 C C . ARG A 1 280 ? -6.927 2.325 34.879 1.00 69.62 280 ARG A C 1
ATOM 2258 O O . ARG A 1 280 ? -6.926 1.927 33.718 1.00 69.62 280 ARG A O 1
ATOM 2265 N N . CYS A 1 281 ? -6.139 1.807 35.825 1.00 69.44 281 CYS A N 1
ATOM 2266 C CA . CYS A 1 281 ? -5.232 0.684 35.576 1.00 69.44 281 CYS A CA 1
ATOM 2267 C C . CYS A 1 281 ? -5.993 -0.582 35.177 1.00 69.44 281 CYS A C 1
ATOM 2269 O O . CYS A 1 281 ? -5.566 -1.281 34.266 1.00 69.44 281 CYS A O 1
ATOM 2271 N N . GLU A 1 282 ? -7.125 -0.877 35.818 1.00 77.25 282 GLU A N 1
ATOM 2272 C CA . GLU A 1 282 ? -7.920 -2.058 35.482 1.00 77.25 282 GLU A CA 1
ATOM 2273 C C . GLU A 1 282 ? -8.522 -1.949 34.080 1.00 77.25 282 GLU A C 1
ATOM 2275 O O . GLU A 1 282 ? -8.433 -2.902 33.307 1.00 77.25 282 GLU A O 1
ATOM 2280 N N . LYS A 1 283 ? -9.082 -0.785 33.728 1.00 72.75 283 LYS A N 1
ATOM 2281 C CA . LYS A 1 283 ? -9.623 -0.525 32.388 1.00 72.75 283 LYS A CA 1
ATOM 2282 C C . LYS A 1 283 ? -8.539 -0.640 31.313 1.00 72.75 283 LYS A C 1
ATOM 2284 O O . LYS A 1 283 ? -8.768 -1.291 30.300 1.00 72.75 283 LYS A O 1
ATOM 2289 N N . GLU A 1 284 ? -7.352 -0.082 31.557 1.00 68.56 284 GLU A N 1
ATOM 2290 C CA . GLU A 1 284 ? -6.200 -0.211 30.653 1.00 68.56 284 GLU A CA 1
ATOM 2291 C C . GLU A 1 284 ? -5.780 -1.671 30.485 1.00 68.56 284 GLU A C 1
ATOM 2293 O O . GLU A 1 284 ? -5.568 -2.142 29.372 1.00 68.56 284 GLU A O 1
ATOM 2298 N N . LEU A 1 285 ? -5.663 -2.409 31.586 1.00 72.06 285 LEU A N 1
ATOM 2299 C CA . LEU A 1 285 ? -5.161 -3.771 31.526 1.00 72.06 285 LEU A CA 1
ATOM 2300 C C . LEU A 1 285 ? -6.174 -4.727 30.881 1.00 72.06 285 LEU A C 1
ATOM 2302 O O . LEU A 1 285 ? -5.773 -5.642 30.169 1.00 72.06 285 LEU A O 1
ATOM 2306 N N . ARG A 1 286 ? -7.480 -4.493 31.074 1.00 74.12 286 ARG A N 1
ATOM 2307 C CA . ARG A 1 286 ? -8.542 -5.180 30.321 1.00 74.12 286 ARG A CA 1
ATOM 2308 C C . ARG A 1 286 ? -8.428 -4.897 28.828 1.00 74.12 286 ARG A C 1
ATOM 2310 O O . ARG A 1 286 ? -8.434 -5.845 28.054 1.00 74.12 286 ARG A O 1
ATOM 2317 N N . HIS A 1 287 ? -8.230 -3.635 28.449 1.00 68.69 287 HIS A N 1
ATOM 2318 C CA . HIS A 1 287 ? -8.031 -3.266 27.051 1.00 68.69 287 HIS A CA 1
ATOM 2319 C C . HIS A 1 287 ? -6.797 -3.951 26.451 1.00 68.69 287 HIS A C 1
ATOM 2321 O O . HIS A 1 287 ? -6.884 -4.497 25.362 1.00 68.69 287 HIS A O 1
ATOM 2327 N N . GLN A 1 288 ? -5.680 -4.020 27.184 1.00 68.88 288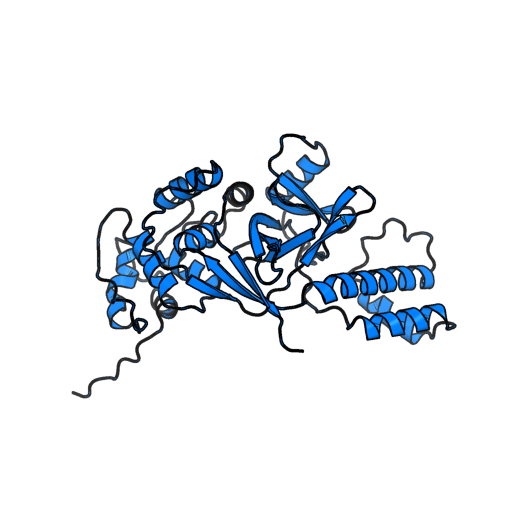 GLN A N 1
ATOM 2328 C CA . GLN A 1 288 ? -4.479 -4.737 26.737 1.00 68.88 288 GLN A CA 1
ATOM 2329 C C . GLN A 1 288 ? -4.708 -6.248 26.601 1.00 68.88 288 GLN A C 1
ATOM 2331 O O . GLN A 1 288 ? -4.173 -6.864 25.683 1.00 68.88 288 GLN A O 1
ATOM 2336 N N . VAL A 1 289 ? -5.493 -6.862 27.497 1.00 71.94 289 VAL A N 1
ATOM 2337 C CA . VAL A 1 289 ? -5.889 -8.276 27.380 1.00 71.94 289 VAL A CA 1
ATOM 2338 C C . VAL A 1 289 ? -6.768 -8.490 26.148 1.00 71.94 289 VAL A C 1
ATOM 2340 O O . VAL A 1 289 ? -6.544 -9.447 25.413 1.00 71.94 289 VAL A O 1
ATOM 2343 N N . GLU A 1 290 ? -7.748 -7.621 25.906 1.00 71.00 290 GLU A N 1
ATOM 2344 C CA . GLU A 1 290 ? -8.632 -7.680 24.735 1.00 71.00 290 GLU A CA 1
ATOM 2345 C C . GLU A 1 290 ? -7.866 -7.463 23.428 1.00 71.00 290 GLU A C 1
ATOM 2347 O O . GLU A 1 290 ? -8.051 -8.237 22.487 1.00 71.00 290 GLU A O 1
ATOM 2352 N N . GLU A 1 291 ? -6.951 -6.488 23.395 1.00 65.56 291 GLU A N 1
ATOM 2353 C CA . GLU A 1 291 ? -5.966 -6.313 22.324 1.00 65.56 291 GLU A CA 1
ATOM 2354 C C . GLU A 1 291 ? -5.237 -7.638 22.106 1.00 65.56 291 GLU A C 1
ATOM 2356 O O . GLU A 1 291 ? -5.372 -8.263 21.059 1.00 65.56 291 GLU A O 1
ATOM 2361 N N . ALA A 1 292 ? -4.503 -8.115 23.115 1.00 68.25 292 ALA A N 1
ATOM 2362 C CA . ALA A 1 292 ? -3.646 -9.285 22.994 1.00 68.25 292 ALA A CA 1
ATOM 2363 C C . ALA A 1 292 ? -4.420 -10.550 22.582 1.00 68.25 292 ALA A C 1
ATOM 2365 O O . ALA A 1 292 ? -3.874 -11.370 21.845 1.00 68.25 292 ALA A O 1
ATOM 2366 N N . ARG A 1 293 ? -5.681 -10.705 23.010 1.00 69.12 293 ARG A N 1
ATOM 2367 C CA . ARG A 1 293 ? -6.573 -11.792 22.574 1.00 69.12 293 ARG A CA 1
ATOM 2368 C C . ARG A 1 293 ? -6.939 -11.658 21.101 1.00 69.12 293 ARG A C 1
ATOM 2370 O O . ARG A 1 293 ? -6.700 -12.602 20.353 1.00 69.12 293 ARG A O 1
ATOM 2377 N N . SER A 1 294 ? -7.396 -10.479 20.679 1.00 60.38 294 SER A N 1
ATOM 2378 C CA . SER A 1 294 ? -7.696 -10.182 19.270 1.00 60.38 294 SER A CA 1
ATOM 2379 C C . SER A 1 294 ? -6.477 -10.426 18.370 1.00 60.38 294 SER A C 1
ATOM 2381 O O . SER A 1 294 ? -6.598 -10.899 17.245 1.00 60.38 294 SER A O 1
ATOM 2383 N N . PHE A 1 295 ? -5.271 -10.171 18.880 1.00 61.53 295 PHE A N 1
ATOM 2384 C CA . PHE A 1 295 ? -4.027 -10.414 18.151 1.00 61.53 295 PHE A CA 1
ATOM 2385 C C . PHE A 1 295 ? -3.507 -11.850 18.213 1.00 61.53 295 PHE A C 1
ATOM 2387 O O . PHE A 1 295 ? -2.778 -12.270 17.312 1.00 61.53 295 PHE A O 1
ATOM 2394 N N . SER A 1 296 ? -3.850 -12.610 19.256 1.00 59.00 296 SER A N 1
ATOM 2395 C CA . SER A 1 296 ? -3.495 -14.030 19.350 1.00 59.00 296 SER A CA 1
ATOM 2396 C C . SER A 1 296 ? -4.175 -14.872 18.268 1.00 59.00 296 SER A C 1
ATOM 2398 O O . SER A 1 296 ? -3.634 -15.905 17.886 1.00 59.00 296 SER A O 1
ATOM 2400 N N . GLU A 1 297 ? -5.299 -14.392 17.729 1.00 55.81 297 GLU A N 1
ATOM 2401 C CA . GLU A 1 297 ? -6.024 -15.014 16.616 1.00 55.81 297 GLU A CA 1
ATOM 2402 C C . GLU A 1 297 ? -5.407 -14.697 15.241 1.00 55.81 297 GLU A C 1
ATOM 2404 O O . GLU A 1 297 ? -5.502 -15.511 14.328 1.00 55.81 297 GLU A O 1
ATOM 2409 N N . VAL A 1 298 ? -4.741 -13.544 15.082 1.00 55.09 298 VAL A N 1
ATOM 2410 C CA . VAL A 1 298 ? -4.281 -13.030 13.770 1.00 55.09 298 VAL A CA 1
ATOM 2411 C C . VAL A 1 298 ? -2.777 -13.238 13.523 1.00 55.09 298 VAL A C 1
ATOM 2413 O O . VAL A 1 298 ? -2.331 -13.248 12.378 1.00 55.09 298 VAL A O 1
ATOM 2416 N N . GLY A 1 299 ? -1.982 -13.459 14.574 1.00 56.19 299 GLY A N 1
ATOM 2417 C CA . GLY A 1 299 ? -0.526 -13.564 14.468 1.00 56.19 299 GLY A CA 1
ATOM 2418 C C . GLY A 1 299 ? 0.131 -12.183 14.468 1.00 56.19 299 GLY A C 1
ATOM 2419 O O . GLY A 1 299 ? -0.112 -11.336 13.614 1.00 56.19 299 GLY A O 1
ATOM 2420 N N . TYR A 1 300 ? 0.972 -11.945 15.472 1.00 63.00 300 TYR A N 1
ATOM 2421 C CA . TYR A 1 300 ? 1.430 -10.601 15.818 1.00 63.00 300 TYR A CA 1
ATOM 2422 C C . TYR A 1 300 ? 2.394 -9.992 14.801 1.00 63.00 300 TYR A C 1
ATOM 2424 O O . TYR A 1 300 ? 2.312 -8.824 14.429 1.00 63.00 300 TYR A O 1
ATOM 2432 N N . MET A 1 301 ? 3.342 -10.811 14.379 1.00 62.47 301 MET A N 1
ATOM 2433 C CA . MET A 1 301 ? 4.306 -10.502 13.350 1.00 62.47 301 MET A CA 1
ATOM 2434 C C . MET A 1 301 ? 4.290 -11.683 12.409 1.00 62.47 301 MET A C 1
ATOM 2436 O O . MET A 1 301 ? 4.428 -12.837 12.821 1.00 62.47 301 MET A O 1
ATOM 2440 N N . THR A 1 302 ? 4.093 -11.380 11.143 1.00 64.50 302 THR A N 1
ATOM 2441 C CA . THR A 1 302 ? 4.078 -12.379 10.095 1.00 64.50 302 THR A CA 1
ATOM 2442 C C . THR A 1 302 ? 5.103 -11.979 9.056 1.00 64.50 302 THR A C 1
ATOM 2444 O O . THR A 1 302 ? 5.292 -10.795 8.754 1.00 64.50 302 THR A O 1
ATOM 2447 N N . ASN A 1 303 ? 5.747 -12.976 8.465 1.00 75.50 303 ASN A N 1
ATOM 2448 C CA . ASN A 1 303 ? 6.249 -12.756 7.122 1.00 75.50 303 ASN A CA 1
ATOM 2449 C C . ASN A 1 303 ? 5.016 -12.706 6.222 1.00 75.50 303 ASN A C 1
ATOM 2451 O O . ASN A 1 303 ? 4.127 -13.555 6.333 1.00 75.50 303 ASN A O 1
ATOM 2455 N N . ILE A 1 304 ? 4.916 -11.674 5.394 1.00 79.69 304 ILE A N 1
ATOM 2456 C CA . ILE A 1 304 ? 3.874 -11.617 4.371 1.00 79.69 304 ILE A CA 1
ATOM 2457 C C . ILE A 1 304 ? 4.477 -12.157 3.097 1.00 79.69 304 ILE A C 1
ATOM 2459 O O . ILE A 1 304 ? 5.584 -11.768 2.746 1.00 79.69 304 ILE A O 1
ATOM 2463 N N . GLN A 1 305 ? 3.756 -13.031 2.412 1.00 84.12 305 GLN A N 1
ATOM 2464 C CA . GLN A 1 305 ? 4.063 -13.415 1.049 1.00 84.12 305 GLN A CA 1
ATOM 2465 C C . GLN A 1 305 ? 2.975 -12.850 0.145 1.00 84.12 305 GLN A C 1
ATOM 2467 O O . GLN A 1 305 ? 1.872 -13.391 0.073 1.00 84.12 305 GLN A O 1
ATOM 2472 N N . LEU A 1 306 ? 3.288 -11.752 -0.531 1.00 85.25 306 LEU A N 1
ATOM 2473 C CA . LEU A 1 306 ? 2.410 -11.138 -1.516 1.00 85.25 306 LEU A CA 1
ATOM 2474 C C . LEU A 1 306 ? 2.581 -11.865 -2.852 1.00 85.25 306 LEU A C 1
ATOM 2476 O O . LEU A 1 306 ? 3.695 -11.966 -3.357 1.00 85.25 306 LEU A O 1
ATOM 2480 N N . LYS A 1 307 ? 1.484 -12.400 -3.382 1.00 86.81 307 LYS A N 1
ATOM 2481 C CA . LYS A 1 307 ? 1.371 -13.063 -4.681 1.00 86.81 307 LYS A CA 1
ATOM 2482 C C . LYS A 1 307 ? 0.662 -12.120 -5.640 1.00 86.81 307 LYS A C 1
ATOM 2484 O O . LYS A 1 307 ? -0.568 -12.084 -5.678 1.00 86.81 307 LYS A O 1
ATOM 2489 N N . ASN A 1 308 ? 1.431 -11.358 -6.402 1.00 84.00 308 ASN A N 1
ATOM 2490 C CA . ASN A 1 308 ? 0.892 -10.424 -7.382 1.00 84.00 308 ASN A CA 1
ATOM 2491 C C . ASN A 1 308 ? 1.749 -10.368 -8.645 1.00 84.00 308 ASN A C 1
ATOM 2493 O O . ASN A 1 308 ? 2.861 -10.904 -8.702 1.00 84.00 308 ASN A O 1
ATOM 2497 N N . LYS A 1 309 ? 1.200 -9.733 -9.680 1.00 85.75 309 LYS A N 1
ATOM 2498 C CA . LYS A 1 309 ? 1.967 -9.434 -10.883 1.00 85.75 309 LYS A CA 1
ATOM 2499 C C . LYS A 1 309 ? 2.934 -8.273 -10.596 1.00 85.75 309 LYS A C 1
ATOM 2501 O O . LYS A 1 309 ? 2.611 -7.388 -9.798 1.00 85.75 309 LYS A O 1
ATOM 2506 N N . PRO A 1 310 ? 4.093 -8.205 -11.273 1.00 85.75 310 PRO A N 1
ATOM 2507 C CA . PRO A 1 310 ? 5.048 -7.104 -11.129 1.00 85.75 310 PRO A CA 1
ATOM 2508 C C . PRO A 1 310 ? 4.421 -5.731 -11.373 1.00 85.75 310 PRO A C 1
ATOM 2510 O O . PRO A 1 310 ? 4.755 -4.772 -10.683 1.00 85.75 310 PRO A O 1
ATOM 2513 N N . VAL A 1 311 ? 3.479 -5.640 -12.319 1.00 87.38 311 VAL A N 1
ATOM 2514 C CA . VAL A 1 311 ? 2.743 -4.403 -12.612 1.00 87.38 311 VAL A CA 1
ATOM 2515 C C . VAL A 1 311 ? 2.021 -3.857 -11.376 1.00 87.38 311 VAL A C 1
ATOM 2517 O O . VAL A 1 311 ? 2.074 -2.656 -11.122 1.00 87.38 311 VAL A O 1
ATOM 2520 N N . ASP A 1 312 ? 1.428 -4.722 -10.549 1.00 88.88 312 ASP A N 1
ATOM 2521 C CA . ASP A 1 312 ? 0.733 -4.309 -9.329 1.00 88.88 312 ASP A CA 1
ATOM 2522 C C . ASP A 1 312 ? 1.713 -3.810 -8.259 1.00 88.88 312 ASP A C 1
ATOM 2524 O O . ASP A 1 312 ? 1.377 -2.899 -7.507 1.00 88.88 312 ASP A O 1
ATOM 2528 N N . MET A 1 313 ? 2.946 -4.332 -8.219 1.00 88.25 313 MET A N 1
ATOM 2529 C CA . MET A 1 313 ? 4.007 -3.780 -7.364 1.00 88.25 313 MET A CA 1
ATOM 2530 C C . MET A 1 313 ? 4.457 -2.399 -7.826 1.00 88.25 313 MET A C 1
ATOM 2532 O O . MET A 1 313 ? 4.667 -1.515 -6.995 1.00 88.25 313 MET A O 1
ATOM 2536 N N . VAL A 1 314 ? 4.577 -2.199 -9.142 1.00 90.50 314 VAL A N 1
ATOM 2537 C CA . VAL A 1 314 ? 4.917 -0.890 -9.708 1.00 90.50 314 VAL A CA 1
ATOM 2538 C C . VAL A 1 314 ? 3.843 0.134 -9.345 1.00 90.50 314 VAL A C 1
ATOM 2540 O O . VAL A 1 314 ? 4.184 1.216 -8.876 1.00 90.50 314 VAL A O 1
ATOM 2543 N N . VAL A 1 315 ? 2.557 -0.212 -9.475 1.00 92.31 315 VAL A N 1
ATOM 2544 C CA . VAL A 1 315 ? 1.449 0.666 -9.060 1.00 92.31 315 VAL A CA 1
ATOM 2545 C C . VAL A 1 315 ? 1.483 0.910 -7.548 1.00 92.31 315 VAL A C 1
ATOM 2547 O O . VAL A 1 315 ? 1.441 2.058 -7.108 1.00 92.31 315 VAL A O 1
ATOM 2550 N N . LEU A 1 316 ? 1.614 -0.145 -6.737 1.00 91.56 316 LEU A N 1
ATOM 2551 C CA . LEU A 1 316 ? 1.625 -0.040 -5.276 1.00 91.56 316 LEU A CA 1
ATOM 2552 C C . LEU A 1 316 ? 2.709 0.928 -4.768 1.00 91.56 316 LEU A C 1
ATOM 2554 O O . LEU A 1 316 ? 2.429 1.730 -3.868 1.00 91.56 316 LEU A O 1
ATOM 2558 N N . ALA A 1 317 ? 3.901 0.877 -5.367 1.00 91.25 317 ALA A N 1
ATOM 2559 C CA . ALA A 1 317 ? 5.050 1.702 -5.009 1.00 91.25 317 ALA A CA 1
ATOM 2560 C C . ALA A 1 317 ? 5.045 3.096 -5.663 1.00 91.25 317 ALA A C 1
ATOM 2562 O O . ALA A 1 317 ? 5.390 4.075 -5.012 1.00 91.25 317 ALA A O 1
ATOM 2563 N N . GLY A 1 318 ? 4.657 3.195 -6.938 1.00 92.56 318 GLY A N 1
ATOM 2564 C CA . GLY A 1 318 ? 4.900 4.379 -7.766 1.00 92.56 318 GLY A CA 1
ATOM 2565 C C . GLY A 1 318 ? 3.715 5.323 -7.971 1.00 92.56 318 GLY A C 1
ATOM 2566 O O . GLY A 1 318 ? 3.922 6.422 -8.483 1.00 92.56 318 GLY A O 1
ATOM 2567 N N . GLN A 1 319 ? 2.490 4.929 -7.603 1.00 93.38 319 GLN A N 1
ATOM 2568 C CA . GLN A 1 319 ? 1.273 5.686 -7.950 1.00 93.38 319 GLN A CA 1
ATOM 2569 C C . GLN A 1 319 ? 1.193 7.105 -7.365 1.00 93.38 319 GLN A C 1
ATOM 2571 O O . GLN A 1 319 ? 0.463 7.938 -7.887 1.00 93.38 319 GLN A O 1
ATOM 2576 N N . ASP A 1 320 ? 1.955 7.394 -6.314 1.00 93.06 320 ASP A N 1
ATOM 2577 C CA . ASP A 1 320 ? 2.073 8.716 -5.695 1.00 93.06 320 ASP A CA 1
ATOM 2578 C C . ASP A 1 320 ? 3.533 9.183 -5.587 1.00 93.06 320 ASP A C 1
ATOM 2580 O O . ASP A 1 320 ? 3.814 10.159 -4.901 1.00 93.06 320 ASP A O 1
ATOM 2584 N N . MET A 1 321 ? 4.474 8.510 -6.254 1.00 93.12 321 MET A N 1
ATOM 2585 C CA . MET A 1 321 ? 5.894 8.859 -6.194 1.00 93.12 321 MET A CA 1
ATOM 2586 C C . MET A 1 321 ? 6.221 9.972 -7.195 1.00 93.12 321 MET A C 1
ATOM 2588 O O . MET A 1 321 ? 5.822 9.895 -8.356 1.00 93.12 321 MET A O 1
ATOM 2592 N N . GLU A 1 322 ? 6.950 10.999 -6.766 1.00 91.56 322 GLU A N 1
ATOM 2593 C CA . GLU A 1 322 ? 7.455 12.112 -7.568 1.00 91.56 322 GLU A CA 1
ATOM 2594 C C . GLU A 1 322 ? 8.767 11.746 -8.281 1.00 91.56 322 GLU A C 1
ATOM 2596 O O . GLU A 1 322 ? 9.364 10.693 -8.063 1.00 91.56 322 GLU A O 1
ATOM 2601 N N . LYS A 1 323 ? 9.234 12.630 -9.171 1.00 87.19 323 LYS A N 1
ATOM 2602 C CA . LYS A 1 323 ? 10.466 12.404 -9.943 1.00 87.19 323 LYS A CA 1
ATOM 2603 C C . LYS A 1 323 ? 11.728 12.358 -9.069 1.00 87.19 323 LYS A C 1
ATOM 2605 O O . LYS A 1 323 ? 12.714 11.763 -9.479 1.00 87.19 323 LYS A O 1
ATOM 2610 N N . ASP A 1 324 ? 11.707 13.006 -7.910 1.00 86.31 324 ASP A N 1
ATOM 2611 C CA . ASP A 1 324 ? 12.806 12.990 -6.940 1.00 86.31 324 ASP A CA 1
ATOM 2612 C C . ASP A 1 324 ? 12.735 11.795 -5.967 1.00 86.31 324 ASP A C 1
ATOM 2614 O O . ASP A 1 324 ? 13.548 11.701 -5.048 1.00 86.31 324 ASP A O 1
ATOM 2618 N N . GLY A 1 325 ? 11.763 10.894 -6.154 1.00 85.00 325 GLY A N 1
ATOM 2619 C CA . GLY A 1 325 ? 11.522 9.739 -5.292 1.00 85.00 325 GLY A CA 1
ATOM 2620 C C . GLY A 1 325 ? 10.721 10.049 -4.025 1.00 85.00 325 GLY A C 1
ATOM 2621 O O . GLY A 1 325 ? 10.431 9.133 -3.259 1.00 85.00 325 GLY A O 1
ATOM 2622 N N . SER A 1 326 ? 10.340 11.307 -3.777 1.00 89.25 326 SER A N 1
ATOM 2623 C CA . SER A 1 326 ? 9.430 11.646 -2.677 1.00 89.25 326 SER A CA 1
ATOM 2624 C C . SER A 1 326 ? 7.994 11.203 -2.986 1.00 89.25 326 SER A C 1
ATOM 2626 O O . SER A 1 326 ? 7.660 10.928 -4.134 1.00 89.25 326 SER A O 1
ATOM 2628 N N . HIS A 1 327 ? 7.120 11.113 -1.979 1.00 89.12 327 HIS A N 1
ATOM 2629 C CA . HIS A 1 327 ? 5.702 10.808 -2.203 1.00 89.12 327 HIS A CA 1
ATOM 2630 C C . HIS A 1 327 ? 4.850 12.074 -2.138 1.00 89.12 327 HIS A C 1
ATOM 2632 O O . HIS A 1 327 ? 4.847 12.793 -1.134 1.00 89.12 327 HIS A O 1
ATOM 2638 N N . ASN A 1 328 ? 4.071 12.303 -3.189 1.00 90.50 328 ASN A N 1
ATOM 2639 C CA . ASN A 1 328 ? 3.096 13.370 -3.270 1.00 90.50 328 ASN A CA 1
ATOM 2640 C C . ASN A 1 328 ? 1.854 13.012 -2.443 1.00 90.50 328 ASN A C 1
ATOM 2642 O O . ASN A 1 328 ? 1.080 12.115 -2.777 1.00 90.50 328 ASN A O 1
ATOM 2646 N N . VAL A 1 329 ? 1.653 13.737 -1.344 1.00 86.25 329 VAL A N 1
ATOM 2647 C CA . VAL A 1 329 ? 0.557 13.454 -0.411 1.00 86.25 329 VAL A CA 1
ATOM 2648 C C . VAL A 1 329 ? -0.817 13.764 -1.021 1.00 86.25 329 VAL A C 1
ATOM 2650 O O . VAL A 1 329 ? -1.790 13.101 -0.665 1.00 86.25 329 VAL A O 1
ATOM 2653 N N . ASP A 1 330 ? -0.908 14.701 -1.966 1.00 87.38 330 ASP A N 1
ATOM 2654 C CA . ASP A 1 330 ? -2.160 15.013 -2.665 1.00 87.38 330 ASP A CA 1
ATOM 2655 C C . ASP A 1 330 ? -2.567 13.871 -3.598 1.00 87.38 330 ASP A C 1
ATOM 2657 O O . ASP A 1 330 ? -3.703 13.392 -3.534 1.00 87.38 330 ASP A O 1
ATOM 2661 N N . GLU A 1 331 ? -1.615 13.349 -4.370 1.00 90.19 331 GLU A N 1
ATOM 2662 C CA . GLU A 1 331 ? -1.853 12.205 -5.256 1.00 90.19 331 GLU A CA 1
ATOM 2663 C C . GLU A 1 331 ? -2.047 10.892 -4.487 1.00 90.19 331 GLU A C 1
ATOM 2665 O O . GLU A 1 331 ? -2.730 9.985 -4.965 1.00 90.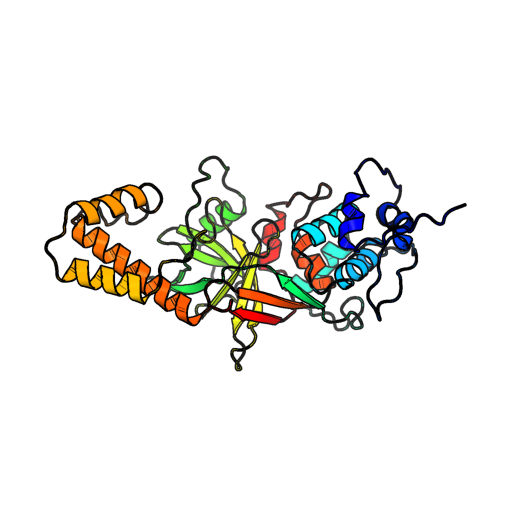19 331 GLU A O 1
ATOM 2670 N N . SER A 1 332 ? -1.549 10.799 -3.249 1.00 91.62 332 SER A N 1
ATOM 2671 C CA . SER A 1 332 ? -1.731 9.609 -2.410 1.00 91.62 332 SER A CA 1
ATOM 2672 C C . SER A 1 332 ? -3.206 9.256 -2.184 1.00 91.62 332 SER A C 1
ATOM 2674 O O . SER A 1 332 ? -3.535 8.075 -2.076 1.00 91.62 332 SER A O 1
ATOM 2676 N N . LEU A 1 333 ? -4.118 10.242 -2.205 1.00 93.44 333 LEU A N 1
ATOM 2677 C CA . LEU A 1 333 ? -5.565 10.019 -2.086 1.00 93.44 333 LEU A CA 1
ATOM 2678 C C . LEU A 1 333 ? -6.134 9.120 -3.191 1.00 93.44 333 LEU A C 1
ATOM 2680 O O . LEU A 1 333 ? -7.155 8.468 -2.961 1.00 93.44 333 LEU A O 1
ATOM 2684 N N . GLN A 1 334 ? -5.484 9.044 -4.357 1.00 92.25 334 GLN A N 1
ATOM 2685 C CA . GLN A 1 334 ? -5.898 8.148 -5.439 1.00 92.25 334 GLN A CA 1
ATOM 2686 C C . GLN A 1 334 ? -5.805 6.671 -5.030 1.00 92.25 334 GLN A C 1
ATOM 2688 O O . GLN A 1 334 ? -6.624 5.868 -5.476 1.00 92.25 334 GLN A O 1
ATOM 2693 N N . ARG A 1 335 ? -4.905 6.319 -4.095 1.00 93.81 335 ARG A N 1
ATOM 2694 C CA . ARG A 1 335 ? -4.759 4.950 -3.561 1.00 93.81 335 ARG A CA 1
ATOM 2695 C C . ARG A 1 335 ? -6.084 4.358 -3.089 1.00 93.81 335 ARG A C 1
ATOM 2697 O O . ARG A 1 335 ? -6.314 3.171 -3.273 1.00 93.81 335 ARG A O 1
ATOM 2704 N N . LEU A 1 336 ? -6.967 5.181 -2.517 1.00 94.44 336 LEU A N 1
ATOM 2705 C CA . LEU A 1 336 ? -8.264 4.748 -1.982 1.00 94.44 336 LEU A CA 1
ATOM 2706 C C . LEU A 1 336 ? -9.195 4.157 -3.056 1.00 94.44 336 LEU A C 1
ATOM 2708 O O . LEU A 1 336 ? -10.110 3.411 -2.714 1.00 94.44 336 LEU A O 1
ATOM 2712 N N . ARG A 1 337 ? -8.950 4.479 -4.332 1.00 92.81 337 ARG A N 1
ATOM 2713 C CA . ARG A 1 337 ? -9.722 4.022 -5.497 1.00 92.81 337 ARG A CA 1
ATOM 2714 C C . ARG A 1 337 ? -8.952 3.044 -6.378 1.00 92.81 337 ARG A C 1
ATOM 2716 O O . ARG A 1 337 ? -9.565 2.224 -7.050 1.00 92.81 337 ARG A O 1
ATOM 2723 N N . THR A 1 338 ? -7.624 3.100 -6.371 1.00 93.06 338 THR A N 1
ATOM 2724 C CA . THR A 1 338 ? -6.785 2.218 -7.185 1.00 93.06 338 THR A CA 1
ATOM 2725 C C . THR A 1 338 ? -6.805 0.785 -6.648 1.00 93.06 338 THR A C 1
ATOM 2727 O O . THR A 1 338 ? -6.321 0.514 -5.545 1.00 93.06 338 THR A O 1
ATOM 2730 N N . ALA A 1 339 ? -7.312 -0.158 -7.442 1.00 92.00 339 ALA A N 1
ATOM 2731 C CA . ALA A 1 339 ? -7.238 -1.581 -7.126 1.00 92.00 339 ALA A CA 1
ATOM 2732 C C . ALA A 1 339 ? -5.805 -2.131 -7.257 1.00 92.00 339 ALA A C 1
ATOM 2734 O O . ALA A 1 339 ? -5.082 -1.797 -8.198 1.00 92.00 339 ALA A O 1
ATOM 2735 N N . ILE A 1 340 ? -5.425 -3.018 -6.334 1.00 91.31 340 ILE A N 1
ATOM 2736 C CA . ILE A 1 340 ? -4.188 -3.806 -6.379 1.00 91.31 340 ILE A CA 1
ATOM 2737 C C . ILE A 1 340 ? -4.596 -5.271 -6.411 1.00 91.31 340 ILE A C 1
ATOM 2739 O O . ILE A 1 340 ? -5.234 -5.753 -5.475 1.00 91.31 340 ILE A O 1
ATOM 2743 N N . ASN A 1 341 ? -4.237 -5.973 -7.482 1.00 87.62 341 ASN A N 1
ATOM 2744 C CA . ASN A 1 341 ? -4.618 -7.369 -7.646 1.00 87.62 341 ASN A CA 1
ATOM 2745 C C . ASN A 1 341 ? -3.581 -8.296 -7.007 1.00 87.62 341 ASN A C 1
ATOM 2747 O O . ASN A 1 341 ? -2.374 -8.076 -7.111 1.00 87.62 341 ASN A O 1
ATOM 2751 N N . GLY A 1 342 ? -4.057 -9.355 -6.356 1.00 87.12 342 GLY A N 1
ATOM 2752 C CA . GLY A 1 342 ? -3.204 -10.386 -5.776 1.00 87.12 342 GLY A CA 1
ATOM 2753 C C . GLY A 1 342 ? -3.770 -10.999 -4.501 1.00 87.12 342 GLY A C 1
ATOM 2754 O O . GLY A 1 342 ? -4.807 -10.577 -3.980 1.00 87.12 342 GLY A O 1
ATOM 2755 N N . THR A 1 343 ? -3.058 -11.999 -3.989 1.00 89.81 343 THR A N 1
ATOM 2756 C CA . THR A 1 343 ? -3.326 -12.590 -2.674 1.00 89.81 343 THR A CA 1
ATOM 2757 C C . THR A 1 343 ? -2.132 -12.410 -1.751 1.00 89.81 343 THR A C 1
ATOM 2759 O O . THR A 1 343 ? -0.995 -12.234 -2.184 1.00 89.81 343 THR A O 1
ATOM 2762 N N . VAL A 1 344 ? -2.385 -12.423 -0.450 1.00 88.94 344 VAL A N 1
ATOM 2763 C CA . VAL A 1 344 ? -1.368 -12.325 0.591 1.00 88.94 344 VAL A CA 1
ATOM 2764 C C . VAL A 1 344 ? -1.466 -13.563 1.456 1.00 88.94 344 VAL A C 1
ATOM 2766 O O . VAL A 1 344 ? -2.511 -13.849 2.030 1.00 88.94 344 VAL A O 1
ATOM 2769 N N . ARG A 1 345 ? -0.361 -14.287 1.591 1.00 87.25 345 ARG A N 1
ATOM 2770 C CA . ARG A 1 345 ? -0.235 -15.348 2.583 1.00 87.25 345 ARG A CA 1
ATOM 2771 C C . ARG A 1 345 ? 0.454 -14.794 3.822 1.00 87.25 345 ARG A C 1
ATOM 2773 O O . ARG A 1 345 ? 1.557 -14.254 3.725 1.00 87.25 345 ARG A O 1
ATOM 2780 N N . LEU A 1 346 ? -0.184 -14.949 4.976 1.00 83.50 346 LEU A N 1
ATOM 2781 C CA . LEU A 1 346 ? 0.404 -14.621 6.270 1.00 83.50 346 LEU A CA 1
ATOM 2782 C C . LEU A 1 346 ? 1.125 -15.877 6.777 1.00 83.50 346 LEU A C 1
ATOM 2784 O O . LEU A 1 346 ? 0.509 -16.921 6.963 1.00 83.50 346 LEU A O 1
ATOM 2788 N N . ILE A 1 347 ? 2.449 -15.813 6.902 1.00 78.88 347 ILE A N 1
ATOM 2789 C CA . ILE A 1 347 ? 3.297 -16.861 7.478 1.00 78.88 347 ILE A CA 1
ATOM 2790 C C . ILE A 1 347 ? 3.651 -16.454 8.920 1.00 78.88 347 ILE A C 1
ATOM 2792 O O . ILE A 1 347 ? 4.557 -15.624 9.100 1.00 78.88 347 ILE A O 1
ATOM 2796 N N . PRO A 1 348 ? 2.976 -17.028 9.938 1.00 70.88 348 PRO A N 1
ATOM 2797 C CA . PRO A 1 348 ? 3.239 -16.708 11.334 1.00 70.88 348 PRO A CA 1
ATOM 2798 C C . PRO A 1 348 ? 4.720 -16.887 11.661 1.00 70.88 348 PRO A C 1
ATOM 2800 O O . PRO A 1 348 ? 5.344 -17.868 11.243 1.00 70.88 348 PRO A O 1
ATOM 2803 N N . MET A 1 349 ? 5.297 -15.952 12.413 1.00 64.56 349 MET A N 1
ATOM 2804 C CA . MET A 1 349 ? 6.612 -16.196 12.997 1.00 64.56 349 MET A CA 1
ATOM 2805 C C . MET A 1 349 ? 6.511 -17.373 13.972 1.00 64.56 349 MET A C 1
ATOM 2807 O O . MET A 1 349 ? 5.609 -17.413 14.807 1.00 64.56 349 MET A O 1
ATOM 2811 N N . ALA A 1 350 ? 7.420 -18.344 13.856 1.00 55.12 350 ALA A N 1
ATOM 2812 C CA . ALA A 1 350 ? 7.534 -19.407 14.848 1.00 55.12 350 ALA A CA 1
ATOM 2813 C C . ALA A 1 350 ? 7.847 -18.776 16.217 1.00 55.12 350 ALA A C 1
ATOM 2815 O O . ALA A 1 350 ? 8.787 -17.985 16.317 1.00 55.12 350 ALA A O 1
ATOM 2816 N N . ASN A 1 351 ? 7.023 -19.092 17.222 1.00 45.47 351 ASN A N 1
ATOM 2817 C CA . ASN A 1 351 ? 7.196 -18.648 18.611 1.00 45.47 351 ASN A CA 1
ATOM 2818 C C . ASN A 1 351 ? 8.406 -19.294 19.286 1.00 45.47 351 ASN A C 1
ATOM 2820 O O . ASN A 1 351 ? 8.642 -20.499 19.031 1.00 45.47 351 ASN A O 1
#

Secondary structure (DSSP, 8-state):
-------PBPGGGGGGT--TT---SSTTHHHHTTGGGB-PPTTSPPPPP--STTHHHHHHHHHHTT-S---HHHHHHHHHHTT--TTSHHHHHHHHHHHTT---SS-TTTTS--EEEEEEEEEEEE-EE-TTS-EE---EE---TTSPPPHHHHHHHHHHHS--TT-SEEEEEETTEEEEEEETT--TT-EEEE-SSTTEEEEEEE-TTSSEEEEEEEEEEPTTEE--SSPPPPHHHHHHHHHHHHHSPPPHHHHHHHHHHHHHH-TT-TTGGG--HHHHHHHHHHHHHHHHHHHHHH-SEEEEEEEE-HHHHHHHHHTTB-TTS-B-HHHHGGGGT-----EEEEEEPP-

Foldseek 3Di:
DDDPPLQQDALLCLLVVQDPVPPDPALCVSCQVCQVSHDADVPQDRDHDDDDLCRLVVVLLSSLQRDLEDELVSSLSSCLSNLPFLPRPVLVVQLVCLLVVHPDPQDVHPVFAFGWYWDFWWFKWFFAADPVRATEIPKAFAPPPPDDWFVQQV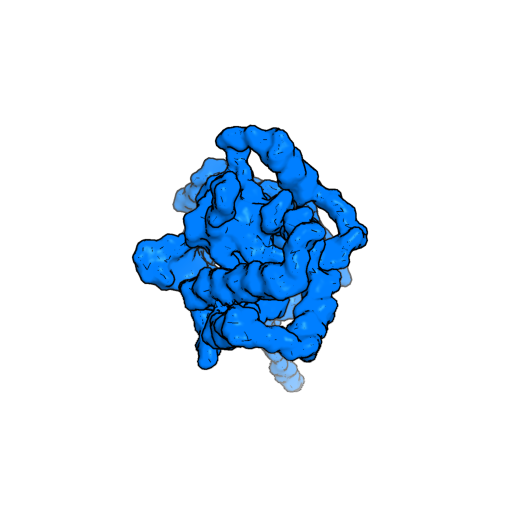VQVCCVVPPDPPDQWGFYDDFPGGFKIAGNQDDGQWMWIDPNADQKIWIWHADPVNQKTWTSFMMGTTPRIDHDPDDQPALVVLVVVLVCLVPDPDDPVVLVVVVVVCPGGPPRPPVCPPPDSSRVVNVVSVVSSVRNVSCVVVAGIFTKTWGAGSVLSSNSRHNQAHNNSDGNRVSVVSRNSRDRGTMIGTHHDDD

Sequence (351 aa):
MDAVLVRRIMSHQVFFFTDDKFKCSRPEDKIYGLLPLIKWRDNFPPVRPVYHNAATFDLAKALICQTDWMKPFEIECILNALEICYRNSWMRDLIAMRSGGVTPREDIDDNDPIHRFSGTNHLVLLISMDDYNQLTTSLVYSNDKGSPLTIVDKRAANLREFPSKDDETKLVFTRSKASALVCSAAQAGDLIIKTGYGRGLLILRYTDNQEECTIVGQGLLCMGYEFPRRLPERVDVLEKRLKRLQTAVPHPKELSLFTQSSDHRFSAFEETSRMTERERCEKELRHQVEEARSFSEVGYMTNIQLKNKPVDMVVLAGQDMEKDGSHNVDESLQRLRTAINGTVRLIPMAN